Protein AF-0000000078039125 (afdb_homodimer)

Secondary structure (DSSP, 8-state):
-EE-GGGS----TT-EEEEE-HHHHT-SS-EEEEEE-TT-EEEEE--SSEEEEEEEES-EEEEETTS-EEEE-BT-EEEE-TT--EEEEESSSEEEEEEEE-/-EE-GGGS----TT-EEEEE-HHHHT-SS-EEEEEE-TT-EEEEE--SSEEEEEEEES-EEEEETTS-EEEE-BT-EEEE-TT--EEEEESSSEEEEEEEE-

Sequence (204 aa):
MKLQPLDLVNYHDYQISSRSLSKKLSINQALTLYAMDKGETISQESSPQTRLLQVLEGQLEISLADGVVQSLLPNELLSVPALQVHAIKAVEKTKFLQLELDMKLQPLDLVNYHDYQISSRSLSKKLSINQALTLYAMDKGETISQESSPQTRLLQVLEGQLEISLADGVVQSLLPNELLSVPA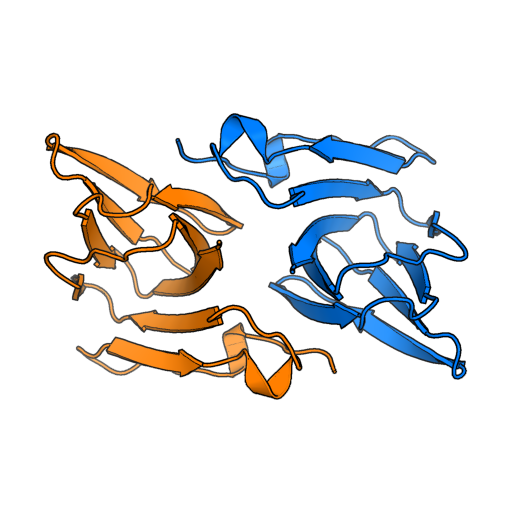LQVHAIKAVEKTKFLQLELD

pLDDT: mean 96.4, std 3.88, range [79.44, 98.88]

Radius of gyration: 16.66 Å; Cα contacts (8 Å, |Δi|>4): 597; chains: 2; bounding box: 34×46×39 Å

Organism: NCBI:txid764290

Solvent-accessible surface area (backbone atoms only — not comparable to full-atom values): 10306 Å² total; per-residue (Å²): 88,74,44,56,59,80,78,70,56,60,79,42,89,88,31,76,39,73,42,77,45,20,75,72,39,71,48,79,46,55,32,35,40,37,17,27,17,55,68,42,68,50,75,78,40,64,36,91,37,28,34,40,36,33,28,70,37,51,28,36,35,38,36,37,77,88,68,52,71,43,77,39,41,56,62,19,38,36,39,43,58,50,61,47,46,29,29,41,32,19,78,28,55,23,33,33,39,42,34,48,40,122,90,74,43,56,58,80,76,69,55,59,77,42,89,86,32,75,39,74,42,77,44,21,74,74,41,73,48,80,46,56,31,34,41,36,18,28,17,53,68,41,68,49,75,76,40,63,38,90,37,28,34,41,36,33,28,70,38,49,29,38,36,38,35,37,78,90,68,52,71,42,79,39,41,56,60,19,36,35,39,44,59,50,61,48,45,28,29,43,33,17,76,28,54,21,33,32,40,41,34,45,39,120

InterPro domains:
  IPR011051 RmlC-like cupin domain superfamily [SSF51182] (8-99)
  IPR014710 RmlC-like jelly roll fold [G3DSA:2.60.120.10] (1-100)

Nearest PDB structures (foldseek):
  2f4p-assembly2_C  TM=8.859E-01  e=1.080E-05  Thermotoga maritima MSB8
  2b8m-assembly1_A-2  TM=9.276E-01  e=3.939E-05  Methanocaldococcus jannaschii
  4b29-assembly1_A  TM=8.589E-01  e=3.175E-05  Roseovarius nubinhibens ISM
  2i45-assembly3_E  TM=7.955E-01  e=1.414E-05  Neisseria meningitidis
  5cu1-assembly1_A  TM=7.582E-01  e=1.414E-05  Ruegeria pomeroyi DSS-3

Foldseek 3Di:
DDDDLVPVDDDDPQDKDKDWCCVVVVHDWTKMKIWYAAFDKDAWDAAQFKKKKAWQAAKKWKAWPVGDIDIHHHGDIDIDHHGTTMMMHGNHGTMMMIIGDD/DDDDLVPVDDDDPQDKDKDWCCVVVVHDWTKMKIWGAAFDKDAWDAAQFKKKKAWQAAKKWKAWPVGDIDIHHHGDIDIDHHGTTMMMHGNHGTMMMIIGDD

Structure (mmCIF, N/CA/C/O backbone):
data_AF-0000000078039125-model_v1
#
loop_
_entity.id
_entity.type
_entity.pdbx_description
1 polymer 'Acetate kinase'
#
loop_
_atom_site.group_PDB
_atom_site.id
_atom_site.type_symbol
_atom_site.label_atom_id
_atom_site.label_alt_id
_atom_site.label_comp_id
_atom_site.label_asym_id
_atom_site.label_entity_id
_atom_site.label_seq_id
_atom_site.pdbx_PDB_ins_code
_atom_site.Cartn_x
_atom_site.Cartn_y
_atom_site.Cartn_z
_atom_site.occupancy
_atom_site.B_iso_or_equiv
_atom_site.auth_seq_id
_atom_site.auth_comp_id
_atom_site.auth_asym_id
_atom_site.auth_atom_id
_atom_site.pdbx_PDB_model_num
ATOM 1 N N . MET A 1 1 ? -12.812 -8.32 2.277 1 79.44 1 MET A N 1
ATOM 2 C CA . MET A 1 1 ? -13.5 -7.305 1.482 1 79.44 1 MET A CA 1
ATOM 3 C C . MET A 1 1 ? -12.492 -6.434 0.736 1 79.44 1 MET A C 1
ATOM 5 O O . MET A 1 1 ? -11.391 -6.191 1.228 1 79.44 1 MET A O 1
ATOM 9 N N . LYS A 1 2 ? -12.742 -6.039 -0.474 1 92.25 2 LYS A N 1
ATOM 10 C CA . LYS A 1 2 ? -11.898 -5.223 -1.342 1 92.25 2 LYS A CA 1
ATOM 11 C C . LYS A 1 2 ? -12.273 -3.748 -1.241 1 92.25 2 LYS A C 1
ATOM 13 O O . LYS A 1 2 ? -13.445 -3.408 -1.089 1 92.25 2 LYS A O 1
ATOM 18 N N . LEU A 1 3 ? -11.312 -2.883 -1.286 1 96.56 3 LEU A N 1
ATOM 19 C CA . LEU A 1 3 ? -11.547 -1.444 -1.214 1 96.56 3 LEU A CA 1
ATOM 20 C C . LEU A 1 3 ? -10.875 -0.724 -2.375 1 96.56 3 LEU A C 1
ATOM 22 O O . LEU A 1 3 ? -9.773 -1.106 -2.795 1 96.56 3 LEU A O 1
ATOM 26 N N . GLN A 1 4 ? -11.516 0.304 -2.908 1 97.12 4 GLN A N 1
ATOM 27 C CA . GLN A 1 4 ? -10.883 1.28 -3.791 1 97.12 4 GLN A CA 1
ATOM 28 C C . GLN A 1 4 ? -10.617 2.594 -3.061 1 97.12 4 GLN A C 1
ATOM 30 O O . GLN A 1 4 ? -11.461 3.496 -3.074 1 97.12 4 GLN A O 1
ATOM 35 N N . PRO A 1 5 ? -9.406 2.736 -2.557 1 97.69 5 PRO A N 1
ATOM 36 C CA . PRO A 1 5 ? -9.133 3.852 -1.647 1 97.69 5 PRO A CA 1
ATOM 37 C C . PRO A 1 5 ? -9.375 5.215 -2.295 1 97.69 5 PRO A C 1
ATOM 39 O O . PRO A 1 5 ? -9.828 6.148 -1.625 1 97.69 5 PRO A O 1
ATOM 42 N N . LEU A 1 6 ? -9.141 5.359 -3.545 1 96.94 6 LEU A N 1
ATOM 43 C CA . LEU A 1 6 ? -9.242 6.656 -4.207 1 96.94 6 LEU A CA 1
ATOM 44 C C . LEU A 1 6 ? -10.664 7.191 -4.137 1 96.94 6 LEU A C 1
ATOM 46 O O . LEU A 1 6 ? -10.883 8.406 -4.172 1 96.94 6 LEU A O 1
ATOM 50 N N . ASP A 1 7 ? -11.609 6.293 -3.928 1 97 7 ASP A N 1
ATOM 51 C CA . ASP A 1 7 ? -13.016 6.68 -3.928 1 97 7 ASP A CA 1
ATOM 52 C C . ASP A 1 7 ? -13.516 6.918 -2.508 1 97 7 ASP A C 1
ATOM 54 O O . ASP A 1 7 ? -14.664 7.328 -2.311 1 97 7 ASP A O 1
ATOM 58 N N . LEU A 1 8 ? -12.656 6.676 -1.541 1 97.75 8 LEU A N 1
ATOM 59 C CA . LEU A 1 8 ? -13.141 6.602 -0.167 1 97.75 8 LEU A CA 1
ATOM 60 C C . LEU A 1 8 ? -12.891 7.91 0.572 1 97.75 8 LEU A C 1
ATOM 62 O O . LEU A 1 8 ? -13.289 8.062 1.729 1 97.75 8 LEU A O 1
ATOM 66 N N . VAL A 1 9 ? -12.211 8.859 -0.029 1 97.62 9 VAL A N 1
ATOM 67 C CA . VAL A 1 9 ? -11.953 10.18 0.545 1 97.62 9 VAL A CA 1
ATOM 68 C C . VAL A 1 9 ? -12.031 11.242 -0.548 1 97.62 9 VAL A C 1
ATOM 70 O O . VAL A 1 9 ? -11.688 10.984 -1.702 1 97.62 9 VAL A O 1
ATOM 73 N N . ASN A 1 10 ? -12.477 12.367 -0.196 1 97.81 10 ASN A N 1
ATOM 74 C CA . ASN A 1 10 ? -12.586 13.461 -1.157 1 97.81 10 ASN A CA 1
ATOM 75 C C . ASN A 1 10 ? -11.672 14.625 -0.788 1 97.81 10 ASN A C 1
ATOM 77 O O . ASN A 1 10 ? -11.383 14.844 0.391 1 97.81 10 ASN A O 1
ATOM 81 N N . TYR A 1 11 ? -11.258 15.25 -1.859 1 98.31 11 TYR A N 1
ATOM 82 C CA . TYR A 1 11 ? -10.531 16.5 -1.642 1 98.31 11 TYR A CA 1
ATOM 83 C C . TYR A 1 11 ? -11.469 17.594 -1.157 1 98.31 11 TYR A C 1
ATOM 85 O O . TYR A 1 11 ? -12.625 17.656 -1.572 1 98.31 11 TYR A O 1
ATOM 93 N N . HIS A 1 12 ? -10.969 18.422 -0.232 1 98.31 12 HIS A N 1
ATOM 94 C CA . HIS A 1 12 ? -11.625 19.672 0.171 1 98.31 12 HIS A CA 1
ATOM 95 C C . HIS A 1 12 ? -10.648 20.844 0.149 1 98.31 12 HIS A C 1
ATOM 97 O O . HIS A 1 12 ? -9.477 20.688 0.5 1 98.31 12 HIS A O 1
ATOM 103 N N . ASP A 1 13 ? -11.141 21.938 -0.292 1 98.06 13 ASP A N 1
ATOM 104 C CA . ASP A 1 13 ? -10.273 23.109 -0.4 1 98.06 13 ASP A CA 1
ATOM 105 C C . ASP A 1 13 ? -9.656 23.469 0.95 1 98.06 13 ASP A C 1
ATOM 107 O O . ASP A 1 13 ? -10.359 23.578 1.952 1 98.06 13 ASP A O 1
ATOM 111 N N . TYR A 1 14 ? -8.375 23.5 0.935 1 98.31 14 TYR A N 1
ATOM 112 C CA . TYR A 1 14 ? -7.582 23.969 2.068 1 98.31 14 TYR A CA 1
ATOM 113 C C . TYR A 1 14 ? -7.75 23.031 3.264 1 98.31 14 TYR A C 1
ATOM 115 O O . TYR A 1 14 ? -7.707 23.469 4.4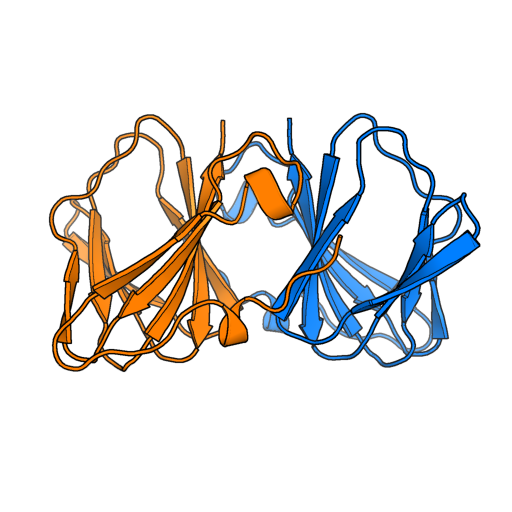14 1 98.31 14 TYR A O 1
ATOM 123 N N . GLN A 1 15 ? -7.965 21.797 2.998 1 98.31 15 GLN A N 1
ATOM 124 C CA . GLN A 1 15 ? -8.227 20.875 4.102 1 98.31 15 GLN A CA 1
ATOM 125 C C . GLN A 1 15 ? -7.488 19.562 3.902 1 98.31 15 GLN A C 1
ATOM 127 O O . GLN A 1 15 ? -6.977 19.281 2.814 1 98.31 15 GLN A O 1
ATOM 132 N N . ILE A 1 16 ? -7.293 18.953 5.02 1 98.5 16 ILE A N 1
ATOM 133 C CA . ILE A 1 16 ? -6.859 17.547 5.039 1 98.5 16 ILE A CA 1
ATOM 134 C C . ILE A 1 16 ? -8.016 16.656 5.465 1 98.5 16 ILE A C 1
ATOM 136 O O . ILE A 1 16 ? -8.688 16.922 6.465 1 98.5 16 ILE A O 1
ATOM 140 N N . SER A 1 17 ? -8.359 15.688 4.66 1 98.62 17 SER A N 1
ATOM 141 C CA . SER A 1 17 ? -9.328 14.656 5.023 1 98.62 17 SER A CA 1
ATOM 142 C C . SER A 1 17 ? -8.656 13.305 5.23 1 98.62 17 SER A C 1
ATOM 144 O O . SER A 1 17 ? -7.598 13.039 4.656 1 98.62 17 SER A O 1
ATOM 146 N N . SER A 1 18 ? -9.234 12.484 6.07 1 98.38 18 SER A N 1
ATOM 147 C CA . SER A 1 18 ? -8.656 11.164 6.312 1 98.38 18 SER A CA 1
ATOM 148 C C . SER A 1 18 ? -9.75 10.133 6.598 1 98.38 18 SER A C 1
ATOM 150 O O . SER A 1 18 ? -10.891 10.492 6.898 1 98.38 18 SER A O 1
ATOM 152 N N . ARG A 1 19 ? -9.328 8.891 6.41 1 98.5 19 ARG A N 1
ATOM 153 C CA . ARG A 1 19 ? -10.211 7.762 6.676 1 98.5 19 ARG A CA 1
ATOM 154 C C . ARG A 1 19 ? -9.414 6.523 7.062 1 98.5 19 ARG A C 1
ATOM 156 O O . ARG A 1 19 ? -8.477 6.137 6.363 1 98.5 19 ARG A O 1
ATOM 163 N N . SER A 1 20 ? -9.797 5.949 8.211 1 98.56 20 SER A N 1
ATOM 164 C CA . SER A 1 20 ? -9.203 4.668 8.578 1 98.56 20 SER A CA 1
ATOM 165 C C . SER A 1 20 ? -9.773 3.529 7.738 1 98.56 20 SER A C 1
ATOM 167 O O . SER A 1 20 ? -10.977 3.475 7.496 1 98.56 20 SER A O 1
ATOM 169 N N . LEU A 1 21 ? -8.914 2.629 7.324 1 98.44 21 LEU A N 1
ATOM 170 C CA . LEU A 1 21 ? -9.352 1.525 6.477 1 98.44 21 LEU A CA 1
ATOM 171 C C . LEU A 1 21 ? -9.219 0.194 7.207 1 98.44 21 LEU A C 1
ATOM 173 O O . LEU A 1 21 ? -9.609 -0.85 6.68 1 98.44 21 LEU A O 1
ATOM 177 N N . SER A 1 22 ? -8.703 0.177 8.461 1 98.12 22 SER A N 1
ATOM 178 C CA . SER A 1 22 ? -8.32 -1.037 9.18 1 98.12 22 SER A CA 1
ATOM 179 C C . SER A 1 22 ? -9.523 -1.937 9.422 1 98.12 22 SER A C 1
ATOM 181 O O . SER A 1 22 ? -9.484 -3.131 9.117 1 98.12 22 SER A O 1
ATOM 183 N N . LYS A 1 23 ? -10.602 -1.39 9.906 1 97.44 23 LYS A N 1
ATOM 184 C CA . LYS A 1 23 ? -11.789 -2.18 10.219 1 97.44 23 LYS A CA 1
ATOM 185 C C . LYS A 1 23 ? -12.414 -2.764 8.961 1 97.44 23 LYS A C 1
ATOM 187 O O . LYS A 1 23 ? -12.812 -3.932 8.938 1 97.44 23 LYS A O 1
ATOM 192 N N . LYS A 1 24 ? -12.477 -1.938 7.906 1 96.62 24 LYS A N 1
ATOM 193 C CA . LYS A 1 24 ? -13.086 -2.379 6.656 1 96.62 24 LYS A CA 1
ATOM 194 C C . LYS A 1 24 ? -12.312 -3.537 6.039 1 96.62 24 LYS A C 1
ATOM 196 O O . LYS A 1 24 ? -12.891 -4.402 5.387 1 96.62 24 LYS A O 1
ATOM 201 N N . LEU A 1 25 ? -11.008 -3.553 6.305 1 97.19 25 LEU A N 1
ATOM 202 C CA . LEU A 1 25 ? -10.148 -4.586 5.734 1 97.19 25 LEU A CA 1
ATOM 203 C C . LEU A 1 25 ? -9.914 -5.711 6.734 1 97.19 25 LEU A C 1
ATOM 205 O O . LEU A 1 25 ? -9.219 -6.68 6.434 1 97.19 25 LEU A O 1
ATOM 209 N N . SER A 1 26 ? -10.477 -5.574 7.945 1 96.25 26 SER A N 1
ATOM 210 C CA . SER A 1 26 ? -10.336 -6.562 9.008 1 96.25 26 SER A CA 1
ATOM 211 C C . SER A 1 26 ? -8.867 -6.844 9.305 1 96.25 26 SER A C 1
ATOM 213 O O . SER A 1 26 ? -8.453 -8 9.383 1 96.25 26 SER A O 1
ATOM 215 N N . ILE A 1 27 ? -8.078 -5.715 9.359 1 96.5 27 ILE A N 1
ATOM 216 C CA . ILE A 1 27 ? -6.676 -5.867 9.742 1 96.5 27 ILE A CA 1
ATOM 217 C C . ILE A 1 27 ? -6.426 -5.164 11.078 1 96.5 27 ILE A C 1
ATOM 219 O O . ILE A 1 27 ? -7.195 -4.285 11.477 1 96.5 27 ILE A O 1
ATOM 223 N N . ASN A 1 28 ? -5.328 -5.539 11.75 1 95.75 28 ASN A N 1
ATOM 224 C CA . ASN A 1 28 ? -5.047 -5.004 13.078 1 95.75 28 ASN A CA 1
ATOM 225 C C . ASN A 1 28 ? -4.156 -3.77 13.008 1 95.75 28 ASN A C 1
ATOM 227 O O . ASN A 1 28 ? -4.105 -2.98 13.961 1 95.75 28 ASN A O 1
ATOM 231 N N . GLN A 1 29 ? -3.387 -3.652 11.93 1 97.06 29 GLN A N 1
ATOM 232 C CA . GLN A 1 29 ? -2.5 -2.506 11.758 1 97.06 29 GLN A CA 1
ATOM 233 C C . GLN A 1 29 ? -3.289 -1.245 11.422 1 97.06 29 GLN A C 1
ATOM 235 O O . GLN A 1 29 ? -4.309 -1.311 10.727 1 97.06 29 GLN A O 1
ATOM 240 N N . ALA A 1 30 ? -2.832 -0.163 11.961 1 97.62 30 ALA A N 1
ATOM 241 C CA . ALA A 1 30 ? -3.451 1.108 11.594 1 97.62 30 ALA A CA 1
ATOM 242 C C . ALA A 1 30 ? -3.135 1.476 10.148 1 97.62 30 ALA A C 1
ATOM 244 O O . ALA A 1 30 ? -1.971 1.669 9.789 1 97.62 30 ALA A O 1
ATOM 245 N N . LEU A 1 31 ? -4.109 1.477 9.289 1 98.31 31 LEU A N 1
ATOM 246 C CA . LEU A 1 31 ? -4.043 1.911 7.898 1 98.31 31 LEU A CA 1
ATOM 247 C C . LEU A 1 31 ? -4.965 3.1 7.652 1 98.31 31 LEU A C 1
ATOM 249 O O . LEU A 1 31 ? -6.188 2.98 7.781 1 98.31 31 LEU A O 1
ATOM 253 N N . THR A 1 32 ? -4.375 4.227 7.324 1 98.75 32 THR A N 1
ATOM 254 C CA . THR A 1 32 ? -5.141 5.453 7.129 1 98.75 32 THR A CA 1
ATOM 255 C C . THR A 1 32 ? -4.938 6 5.719 1 98.75 32 THR A C 1
ATOM 257 O O . THR A 1 32 ? -3.814 6.004 5.207 1 98.75 32 THR A O 1
ATOM 260 N N . LEU A 1 33 ? -6.039 6.355 5.086 1 98.81 33 LEU A N 1
ATOM 261 C CA . LEU A 1 33 ? -6.055 7.051 3.801 1 98.81 33 LEU A CA 1
ATOM 262 C C . LEU A 1 33 ? -6.219 8.555 3.998 1 98.81 33 LEU A C 1
ATOM 264 O O . LEU A 1 33 ? -7.078 8.992 4.766 1 98.81 33 LEU A O 1
ATOM 268 N N . TYR A 1 34 ? -5.383 9.344 3.359 1 98.81 34 TYR A N 1
ATOM 269 C CA . TYR A 1 34 ? -5.469 10.797 3.434 1 98.81 34 TYR A CA 1
ATOM 270 C C . TYR A 1 34 ? -5.766 11.398 2.062 1 98.81 34 TYR A C 1
ATOM 272 O O . TYR A 1 34 ? -5.316 10.875 1.04 1 98.81 34 TYR A O 1
ATOM 280 N N . ALA A 1 35 ? -6.531 12.469 2.018 1 98.88 35 ALA A N 1
ATOM 281 C CA . ALA A 1 35 ? -6.629 13.422 0.918 1 98.88 35 ALA A CA 1
ATOM 282 C C . ALA A 1 35 ? -6.242 14.828 1.375 1 98.88 35 ALA A C 1
ATOM 284 O O . ALA A 1 35 ? -6.883 15.398 2.262 1 98.88 35 ALA A O 1
ATOM 285 N N . MET A 1 36 ? -5.242 15.344 0.788 1 98.81 36 MET A N 1
ATOM 286 C CA . MET A 1 36 ? -4.742 16.656 1.167 1 98.81 36 MET A CA 1
ATOM 287 C C . MET A 1 36 ? -4.801 17.625 -0.012 1 98.81 36 MET A C 1
ATOM 289 O O . MET A 1 36 ? -4.34 17.297 -1.108 1 98.81 36 MET A O 1
ATOM 293 N N . ASP A 1 37 ? -5.336 18.766 0.195 1 98.88 37 ASP A N 1
ATOM 294 C CA . ASP A 1 37 ? -5.266 19.797 -0.832 1 98.88 37 ASP A CA 1
ATOM 295 C C . ASP A 1 37 ? -3.832 20.297 -1.011 1 98.88 37 ASP A C 1
ATOM 297 O O . ASP A 1 37 ? -2.994 20.125 -0.124 1 98.88 37 ASP A O 1
ATOM 301 N N . LYS A 1 38 ? -3.602 20.828 -2.221 1 98.69 38 LYS A N 1
ATOM 302 C CA . LYS A 1 38 ? -2.289 21.391 -2.514 1 98.69 38 LYS A CA 1
ATOM 303 C C . LYS A 1 38 ? -1.869 22.391 -1.44 1 98.69 38 LYS A C 1
ATOM 305 O O . LYS A 1 38 ? -2.645 23.281 -1.071 1 98.69 38 LYS A O 1
ATOM 310 N N . GLY A 1 39 ? -0.716 22.172 -0.957 1 98.38 39 GLY A N 1
ATOM 311 C CA . GLY A 1 39 ? -0.154 23.141 -0.022 1 98.38 39 GLY A CA 1
ATOM 312 C C . GLY A 1 39 ? -0.379 22.766 1.43 1 98.38 39 GLY A C 1
ATOM 313 O O . GLY A 1 39 ? 0.273 23.297 2.326 1 98.38 39 GLY A O 1
ATOM 314 N N . GLU A 1 40 ? -1.35 21.953 1.786 1 98.56 40 GLU A N 1
ATOM 315 C CA . GLU A 1 40 ? -1.587 21.516 3.158 1 98.56 40 GLU A CA 1
ATOM 316 C C . GLU A 1 40 ? -0.39 20.734 3.707 1 98.56 40 GLU A C 1
ATOM 318 O O . GLU A 1 40 ? 0.342 20.094 2.951 1 98.56 40 GLU A O 1
ATOM 323 N N . THR A 1 41 ? -0.218 20.859 5.023 1 97.75 41 THR A N 1
ATOM 324 C CA . THR A 1 41 ? 0.95 20.266 5.664 1 97.75 41 THR A CA 1
ATOM 325 C C . THR A 1 41 ? 0.561 19.578 6.969 1 97.75 41 THR A C 1
ATOM 327 O O . THR A 1 41 ? -0.361 20.016 7.656 1 97.75 41 THR A O 1
ATOM 330 N N . ILE A 1 42 ? 1.132 18.484 7.238 1 97.19 42 ILE A N 1
ATOM 331 C CA . ILE A 1 42 ? 1.152 17.859 8.555 1 97.19 42 ILE A CA 1
ATOM 332 C C . ILE A 1 42 ? 2.535 18.016 9.18 1 97.19 42 ILE A C 1
ATOM 334 O O . ILE A 1 42 ? 3.498 17.375 8.742 1 97.19 42 ILE A O 1
ATOM 338 N N . SER A 1 43 ? 2.598 18.75 10.242 1 92 43 SER A N 1
ATOM 339 C CA . SER A 1 43 ? 3.9 19.125 10.781 1 92 43 SER A CA 1
ATOM 340 C C . SER A 1 43 ? 4.266 18.266 11.992 1 92 43 SER A C 1
ATOM 342 O O . SER A 1 43 ? 3.391 17.875 12.758 1 92 43 SER A O 1
ATOM 344 N N . GLN A 1 44 ? 5.535 17.906 12.117 1 86.44 44 GLN A N 1
ATOM 345 C CA . GLN A 1 44 ? 6.168 17.297 13.281 1 86.44 44 GLN A CA 1
ATOM 346 C C . GLN A 1 44 ? 5.461 16 13.68 1 86.44 44 GLN A C 1
ATOM 348 O O . GLN A 1 44 ? 5.055 15.836 14.836 1 86.44 44 GLN A O 1
ATOM 353 N N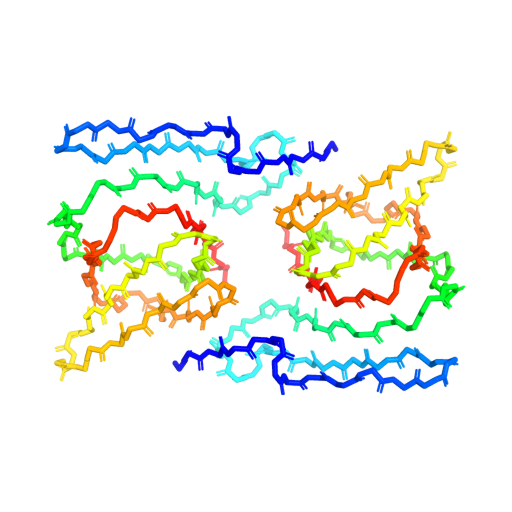 . GLU A 1 45 ? 5.359 15.047 12.805 1 90.19 45 GLU A N 1
ATOM 354 C CA . GLU A 1 45 ? 4.758 13.75 13.086 1 90.19 45 GLU A CA 1
ATOM 355 C C . GLU A 1 45 ? 5.805 12.758 13.578 1 90.19 45 GLU A C 1
ATOM 357 O O . GLU A 1 45 ? 6.965 12.805 13.164 1 90.19 45 GLU A O 1
ATOM 362 N N . SER A 1 46 ? 5.402 11.984 14.547 1 92.25 46 SER A N 1
ATOM 363 C CA . SER A 1 46 ? 6.168 10.812 14.961 1 92.25 46 SER A CA 1
ATOM 364 C C . SER A 1 46 ? 5.246 9.695 15.422 1 92.25 46 SER A C 1
ATOM 366 O O . SER A 1 46 ? 4.07 9.93 15.719 1 92.25 46 SER A O 1
ATOM 368 N N . SER A 1 47 ? 5.73 8.531 15.344 1 95.38 47 SER A N 1
ATOM 369 C CA . SER A 1 47 ? 4.977 7.348 15.766 1 95.38 47 SER A CA 1
ATOM 370 C C . SER A 1 47 ? 5.883 6.328 16.438 1 95.38 47 SER A C 1
ATOM 372 O O . SER A 1 47 ? 7.039 6.156 16.047 1 95.38 47 SER A O 1
ATOM 374 N N . PRO A 1 48 ? 5.355 5.734 17.578 1 96.38 48 PRO A N 1
ATOM 375 C CA . PRO A 1 48 ? 6.141 4.645 18.156 1 96.38 48 PRO A CA 1
ATOM 376 C C . PRO A 1 48 ? 6.352 3.484 17.203 1 96.38 48 PRO A C 1
ATOM 378 O O . PRO A 1 48 ? 7.191 2.613 17.453 1 96.38 48 PRO A O 1
ATOM 381 N N . GLN A 1 49 ? 5.629 3.396 16.109 1 96.81 49 GLN A N 1
ATOM 382 C CA . GLN A 1 49 ? 5.762 2.355 15.094 1 96.81 49 GLN A CA 1
ATOM 383 C C . GLN A 1 49 ? 6.41 2.902 13.828 1 96.81 49 GLN A C 1
ATOM 385 O O . GLN A 1 49 ? 6.391 4.109 13.586 1 96.81 49 GLN A O 1
ATOM 390 N N . THR A 1 50 ? 6.984 2.014 13.07 1 96.81 50 THR A N 1
ATOM 391 C CA . THR A 1 50 ? 7.414 2.361 11.727 1 96.81 50 THR A CA 1
ATOM 392 C C . THR A 1 50 ? 6.215 2.691 10.844 1 96.81 50 THR A C 1
ATOM 394 O O . THR A 1 50 ? 5.191 2.006 10.898 1 96.81 50 THR A O 1
ATOM 397 N N . ARG A 1 51 ? 6.355 3.752 10.109 1 97.38 51 ARG A N 1
ATOM 398 C CA . ARG A 1 51 ? 5.301 4.121 9.172 1 97.38 51 ARG A CA 1
ATOM 399 C C . ARG A 1 51 ? 5.711 3.809 7.738 1 97.38 51 ARG A C 1
ATOM 401 O O . ARG A 1 51 ? 6.855 4.051 7.348 1 97.38 51 ARG A O 1
ATOM 408 N N . LEU A 1 52 ? 4.852 3.199 7.02 1 98.25 52 LEU A N 1
ATOM 409 C CA . LEU A 1 52 ? 4.992 3.018 5.578 1 98.25 52 LEU A CA 1
ATOM 410 C C . LEU A 1 52 ? 4.027 3.922 4.82 1 98.25 52 LEU A C 1
ATOM 412 O O . LEU A 1 52 ? 2.812 3.846 5.016 1 98.25 52 LEU A O 1
ATOM 416 N N . LEU A 1 53 ? 4.574 4.812 4.016 1 98.5 53 LEU A N 1
ATOM 417 C CA . LEU A 1 53 ? 3.783 5.758 3.238 1 98.5 53 LEU A CA 1
ATOM 418 C C . LEU A 1 53 ? 3.771 5.371 1.763 1 98.5 53 LEU A C 1
ATOM 420 O O . LEU A 1 53 ? 4.797 4.961 1.216 1 98.5 53 LEU A O 1
ATOM 424 N N . GLN A 1 54 ? 2.611 5.492 1.138 1 98.81 54 GLN A N 1
ATOM 425 C CA . GLN A 1 54 ? 2.467 5.289 -0.3 1 98.81 54 GLN A CA 1
ATOM 426 C C . GLN A 1 54 ? 1.555 6.344 -0.917 1 98.81 54 GLN A C 1
ATOM 428 O O . GLN A 1 54 ? 0.387 6.461 -0.539 1 98.81 54 GLN A O 1
ATOM 433 N N . VAL A 1 55 ? 2.1 7.062 -1.889 1 98.81 55 VAL A N 1
ATOM 434 C CA . VAL A 1 55 ? 1.261 8.016 -2.609 1 98.81 55 VAL A CA 1
ATOM 435 C C . VAL A 1 55 ? 0.437 7.281 -3.666 1 98.81 55 VAL A C 1
ATOM 437 O O . VAL A 1 55 ? 0.964 6.445 -4.406 1 98.81 55 VAL A O 1
ATOM 440 N N . LEU A 1 56 ? -0.889 7.539 -3.697 1 98.44 56 LEU A N 1
ATOM 441 C CA . LEU A 1 56 ? -1.773 6.957 -4.703 1 98.44 56 LEU A CA 1
ATOM 442 C C . LEU A 1 56 ? -1.98 7.922 -5.867 1 98.44 56 LEU A C 1
ATOM 444 O O . LEU A 1 56 ? -2.066 7.5 -7.02 1 98.44 56 LEU A O 1
ATOM 448 N N . GLU A 1 57 ? -2.104 9.141 -5.531 1 97.88 57 GLU A N 1
ATOM 449 C CA . GLU A 1 57 ? -2.312 10.242 -6.473 1 97.88 57 GLU A CA 1
ATOM 450 C C . GLU A 1 57 ? -1.694 11.539 -5.953 1 97.88 57 GLU A C 1
ATOM 452 O O . GLU A 1 57 ? -1.751 11.82 -4.758 1 97.88 57 GLU A O 1
ATOM 457 N N . GLY A 1 58 ? -1.138 12.344 -6.949 1 98.44 58 GLY A N 1
ATOM 458 C CA . GLY A 1 58 ? -0.535 13.617 -6.566 1 98.44 58 GLY A CA 1
ATOM 459 C C . GLY A 1 58 ? 0.936 13.492 -6.215 1 98.44 58 GLY A C 1
ATOM 460 O O . GLY A 1 58 ? 1.674 12.742 -6.859 1 98.44 58 GLY A O 1
ATOM 461 N N . GLN A 1 59 ? 1.388 14.312 -5.348 1 98.69 59 GLN A N 1
ATOM 462 C CA . GLN A 1 59 ? 2.793 14.375 -4.961 1 98.69 59 GLN A CA 1
ATOM 463 C C . GLN A 1 59 ? 2.951 14.914 -3.541 1 98.69 59 GLN A C 1
ATOM 465 O O . GLN A 1 59 ? 2.379 15.945 -3.195 1 98.69 59 GLN A O 1
ATOM 470 N N . LEU A 1 60 ? 3.752 14.203 -2.744 1 98.5 60 LEU A N 1
ATOM 471 C CA . LEU A 1 60 ? 4.074 14.625 -1.387 1 98.5 60 LEU A CA 1
ATOM 472 C C . LEU A 1 60 ? 5.555 14.977 -1.266 1 98.5 60 LEU A C 1
ATOM 474 O O . LEU A 1 60 ? 6.387 14.438 -1.999 1 98.5 60 LEU A O 1
ATOM 478 N N . GLU A 1 61 ? 5.809 15.836 -0.402 1 98.12 61 GLU A N 1
ATOM 479 C CA . GLU A 1 61 ? 7.152 16.016 0.141 1 98.12 61 GLU A CA 1
ATOM 480 C C . GLU A 1 61 ? 7.215 15.586 1.605 1 98.12 61 GLU A C 1
ATOM 482 O O . GLU A 1 61 ? 6.41 16.031 2.422 1 98.12 61 GLU A O 1
ATOM 487 N N . ILE A 1 62 ? 8.188 14.727 1.913 1 97.56 62 ILE A N 1
ATOM 488 C CA . ILE A 1 62 ? 8.422 14.281 3.283 1 97.56 62 ILE A CA 1
ATOM 489 C C . ILE A 1 62 ? 9.742 14.852 3.793 1 97.56 62 ILE A C 1
ATOM 491 O O . ILE A 1 62 ? 10.805 14.57 3.23 1 97.56 62 ILE A O 1
ATOM 495 N N . SER A 1 63 ? 9.609 15.609 4.777 1 95.88 63 SER A N 1
ATOM 496 C CA . SER A 1 63 ? 10.797 16.172 5.406 1 95.88 63 SER A CA 1
ATOM 497 C C . SER A 1 63 ? 11.164 15.43 6.684 1 95.88 63 SER A C 1
ATOM 499 O O . SER A 1 63 ? 10.32 15.273 7.578 1 95.88 63 SER A O 1
ATOM 501 N N . LEU A 1 64 ? 12.398 14.992 6.699 1 90.38 64 LEU A N 1
ATOM 502 C CA . LEU A 1 64 ? 12.891 14.273 7.871 1 90.38 64 LEU A CA 1
ATOM 503 C C . LEU A 1 64 ? 13.711 15.188 8.773 1 90.38 64 LEU A C 1
ATOM 505 O O . LEU A 1 64 ? 14.141 16.266 8.344 1 90.38 64 LEU A O 1
ATOM 509 N N . ALA A 1 65 ? 13.883 14.836 10.039 1 82.56 65 ALA A N 1
ATOM 510 C CA . ALA A 1 65 ? 14.492 15.695 11.055 1 82.56 65 ALA A CA 1
ATOM 511 C C . ALA A 1 65 ? 15.953 15.984 10.719 1 82.56 65 ALA A C 1
ATOM 513 O O . ALA A 1 65 ? 16.516 16.984 11.18 1 82.56 65 ALA A O 1
ATOM 514 N N . ASP A 1 66 ? 16.562 15.125 9.969 1 82.56 66 ASP A N 1
ATOM 515 C CA . ASP A 1 66 ? 17.969 15.367 9.617 1 82.56 66 ASP A CA 1
ATOM 516 C C . ASP A 1 66 ? 18.078 16.391 8.492 1 82.56 66 ASP A C 1
ATOM 518 O O . ASP A 1 66 ? 19.172 16.688 8.023 1 82.56 66 ASP A O 1
ATOM 522 N N . GLY A 1 67 ? 16.953 16.891 8.07 1 84.31 67 GLY A N 1
ATOM 523 C CA . GLY A 1 67 ? 16.953 17.922 7.039 1 84.31 67 GLY A CA 1
ATOM 524 C C . GLY A 1 67 ? 16.75 17.359 5.645 1 84.31 67 GLY A C 1
ATOM 525 O O . GLY A 1 67 ? 16.656 18.109 4.676 1 84.31 67 GLY A O 1
ATOM 526 N N . VAL A 1 68 ? 16.734 16.078 5.539 1 90.12 68 VAL A N 1
ATOM 527 C CA . VAL A 1 68 ? 16.531 15.438 4.242 1 90.12 68 VAL A CA 1
ATOM 528 C C . VAL A 1 68 ? 15.07 15.555 3.824 1 90.12 68 VAL A C 1
ATOM 530 O O . VAL A 1 68 ? 14.164 15.312 4.633 1 90.12 68 VAL A O 1
ATOM 533 N N . VAL A 1 69 ? 14.836 16.016 2.572 1 94.38 69 VAL A N 1
ATOM 534 C CA . VAL A 1 69 ? 13.49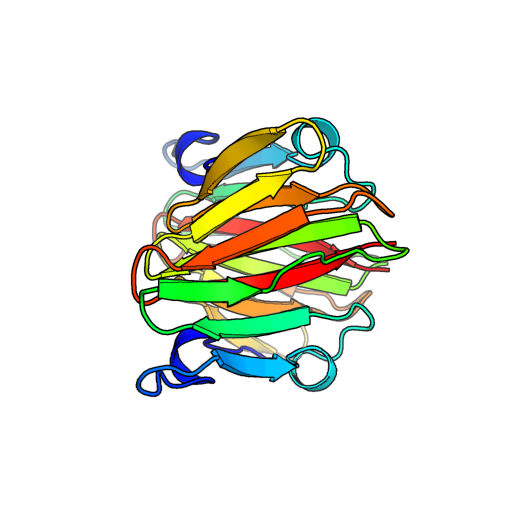2 16.109 2.027 1 94.38 69 VAL A CA 1
ATOM 535 C C . VAL A 1 69 ? 13.328 15.125 0.874 1 94.38 69 VAL A C 1
ATOM 537 O O . VAL A 1 69 ? 14.141 15.109 -0.058 1 94.38 69 VAL A O 1
ATOM 540 N N . GLN A 1 70 ? 12.367 14.336 0.958 1 95.44 70 GLN A N 1
ATOM 541 C CA . GLN A 1 70 ? 12.086 13.352 -0.085 1 95.44 70 GLN A CA 1
ATOM 542 C C . GLN A 1 70 ? 10.758 13.656 -0.78 1 95.44 70 GLN A C 1
ATOM 544 O O . GLN A 1 70 ? 9.75 13.93 -0.12 1 95.44 70 GLN A O 1
ATOM 549 N N . SER A 1 71 ? 10.812 13.711 -2.094 1 97.44 71 SER A N 1
ATOM 550 C CA . SER A 1 71 ? 9.586 13.797 -2.875 1 97.44 71 SER A CA 1
ATOM 551 C C . SER A 1 71 ? 9.008 12.414 -3.166 1 97.44 71 SER A C 1
ATOM 553 O O . SER A 1 71 ? 9.734 11.508 -3.576 1 97.44 71 SER A O 1
ATOM 555 N N . LEU A 1 72 ? 7.746 12.219 -2.947 1 98.06 72 LEU A N 1
ATOM 556 C CA . LEU A 1 72 ? 7.09 10.93 -3.164 1 98.06 72 LEU A CA 1
ATOM 557 C C . LEU A 1 72 ? 6.004 11.055 -4.23 1 98.06 72 LEU A C 1
ATOM 559 O O . LEU A 1 72 ? 5.07 11.844 -4.086 1 98.06 72 LEU A O 1
ATOM 563 N N . LEU A 1 73 ? 6.145 10.273 -5.297 1 98.06 73 LEU A N 1
ATOM 564 C CA . LEU A 1 73 ? 5.203 10.227 -6.41 1 98.06 73 LEU A CA 1
ATOM 565 C C . LEU A 1 73 ? 4.309 9 -6.32 1 98.06 73 LEU A C 1
ATOM 567 O O . LEU A 1 73 ? 4.492 8.156 -5.438 1 98.06 73 LEU A O 1
ATOM 571 N N . PRO A 1 74 ? 3.268 8.977 -7.203 1 98.06 74 PRO A N 1
ATOM 572 C CA . PRO A 1 74 ? 2.334 7.852 -7.121 1 98.06 74 PRO A CA 1
ATOM 573 C C . PRO A 1 74 ? 3.037 6.5 -7.172 1 98.06 74 PRO A C 1
ATOM 575 O O . PRO A 1 74 ? 3.943 6.297 -7.984 1 98.06 74 PRO A O 1
ATOM 578 N N . ASN A 1 75 ? 2.68 5.66 -6.254 1 97.94 75 ASN A N 1
ATOM 579 C CA . ASN A 1 75 ? 3.113 4.273 -6.113 1 97.94 75 ASN A CA 1
ATOM 580 C C . ASN A 1 75 ? 4.445 4.176 -5.371 1 97.94 75 ASN A C 1
ATOM 582 O O . ASN A 1 75 ? 4.848 3.088 -4.957 1 97.94 75 ASN A O 1
ATOM 586 N N . GLU A 1 76 ? 5.129 5.234 -5.27 1 98.38 76 GLU A N 1
ATOM 587 C CA . GLU A 1 76 ? 6.383 5.164 -4.527 1 98.38 76 GLU A CA 1
ATOM 588 C C . GLU A 1 76 ? 6.133 4.879 -3.047 1 98.38 76 GLU A C 1
ATOM 590 O O . GLU A 1 76 ? 5.109 5.289 -2.498 1 98.38 76 GLU A O 1
ATOM 595 N N . LEU A 1 77 ? 7.059 4.164 -2.41 1 98.62 77 LEU A N 1
ATOM 596 C CA . LEU A 1 77 ? 7.008 3.771 -1.007 1 98.62 77 LEU A CA 1
ATOM 597 C C . LEU A 1 77 ? 8.125 4.445 -0.213 1 98.62 77 LEU A C 1
ATOM 599 O O . LEU A 1 77 ? 9.25 4.57 -0.698 1 98.62 77 LEU A O 1
ATOM 603 N N . LEU A 1 78 ? 7.781 4.891 0.943 1 97.94 78 LEU A N 1
ATOM 604 C CA . LEU A 1 78 ? 8.75 5.441 1.887 1 97.94 78 LEU A CA 1
ATOM 605 C C . LEU A 1 78 ? 8.461 4.957 3.305 1 97.94 78 LEU A C 1
ATOM 607 O O . LEU A 1 78 ? 7.312 4.996 3.758 1 97.94 78 LEU A O 1
ATOM 611 N N . SER A 1 79 ? 9.477 4.426 3.963 1 97.19 79 SER A N 1
ATOM 612 C CA . SER A 1 79 ? 9.32 4.074 5.371 1 97.19 79 SER A CA 1
ATOM 613 C C . SER A 1 79 ? 9.969 5.117 6.277 1 97.19 79 SER A C 1
ATOM 615 O O . SER A 1 79 ? 11.031 5.652 5.957 1 97.19 79 SER A O 1
ATOM 617 N N . VAL A 1 80 ? 9.289 5.48 7.238 1 95.88 80 VAL A N 1
ATOM 618 C CA . VAL A 1 80 ? 9.797 6.352 8.289 1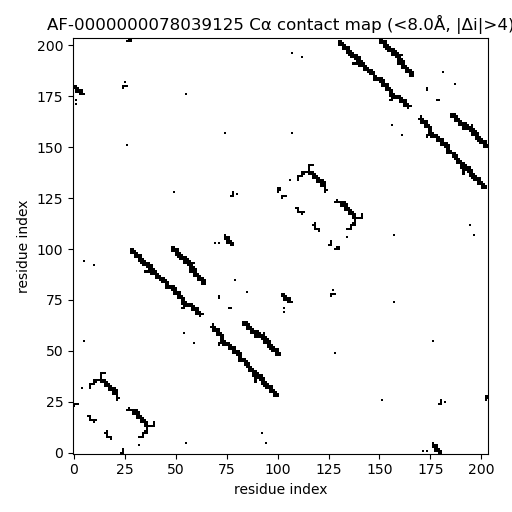 95.88 80 VAL A CA 1
ATOM 619 C C . VAL A 1 80 ? 9.977 5.551 9.578 1 95.88 80 VAL A C 1
ATOM 621 O O . VAL A 1 80 ? 9 5.066 10.156 1 95.88 80 VAL A O 1
ATOM 624 N N . PRO A 1 81 ? 11.258 5.375 10.039 1 95 81 PRO A N 1
ATOM 625 C CA . PRO A 1 81 ? 11.508 4.57 11.234 1 95 81 PRO A CA 1
ATOM 626 C C . PRO A 1 81 ? 10.742 5.074 12.461 1 95 81 PRO A C 1
ATOM 628 O O . PRO A 1 81 ? 10.453 6.27 12.562 1 95 81 PRO A O 1
ATOM 631 N N . ALA A 1 82 ? 10.438 4.105 13.367 1 95.81 82 ALA A N 1
ATOM 632 C CA . ALA A 1 82 ? 9.797 4.453 14.633 1 95.81 82 ALA A CA 1
ATOM 633 C C . ALA A 1 82 ? 10.516 5.609 15.312 1 95.81 82 ALA A C 1
ATOM 635 O O . ALA A 1 82 ? 11.742 5.668 15.328 1 95.81 82 ALA A O 1
ATOM 636 N N . LEU A 1 83 ? 9.672 6.57 15.812 1 94.44 83 LEU A N 1
ATOM 637 C CA . LEU A 1 83 ? 10.086 7.691 16.656 1 94.44 83 LEU A CA 1
ATOM 638 C C . LEU A 1 83 ? 10.789 8.758 15.828 1 94.44 83 LEU A C 1
ATOM 640 O O . LEU A 1 83 ? 11.109 9.836 16.344 1 94.44 83 LEU A O 1
ATOM 644 N N . GLN A 1 84 ? 11.078 8.469 14.57 1 93.88 84 GLN A N 1
ATOM 645 C CA . GLN A 1 84 ? 11.68 9.5 13.734 1 93.88 84 GLN A CA 1
ATOM 646 C C . GLN A 1 84 ? 10.664 10.594 13.391 1 93.88 84 GLN A C 1
ATOM 648 O O . GLN A 1 84 ? 9.641 10.312 12.758 1 93.88 84 GLN A O 1
ATOM 653 N N . VAL A 1 85 ? 11.094 11.797 13.766 1 94.31 85 VAL A N 1
ATOM 654 C CA . VAL A 1 85 ? 10.219 12.938 13.492 1 94.31 85 VAL A CA 1
ATOM 655 C C . VAL A 1 85 ? 10.25 13.266 12.008 1 94.31 85 VAL A C 1
ATOM 657 O O . VAL A 1 85 ? 11.312 13.258 11.383 1 94.31 85 VAL A O 1
ATOM 660 N N . HIS A 1 86 ? 9.055 13.562 11.422 1 95.94 86 HIS A N 1
ATOM 661 C CA . HIS A 1 86 ? 8.977 13.93 10.008 1 95.94 86 HIS A CA 1
ATOM 662 C C . HIS A 1 86 ? 7.797 14.859 9.75 1 95.94 86 HIS A C 1
ATOM 664 O O . HIS A 1 86 ? 6.914 15.008 10.594 1 95.94 86 HIS A O 1
ATOM 670 N N . ALA A 1 87 ? 7.844 15.562 8.656 1 96.88 87 ALA A N 1
ATOM 671 C CA . ALA A 1 87 ? 6.754 16.406 8.18 1 96.88 87 ALA A CA 1
ATOM 672 C C . ALA A 1 87 ? 6.309 15.984 6.781 1 96.88 87 ALA A C 1
ATOM 674 O O . ALA A 1 87 ? 7.113 15.484 5.988 1 96.88 87 ALA A O 1
ATOM 675 N N . ILE A 1 88 ? 5.004 16.188 6.496 1 98 88 ILE A N 1
ATOM 676 C CA . ILE A 1 88 ? 4.434 15.867 5.195 1 98 88 ILE A CA 1
ATOM 677 C C . ILE A 1 88 ? 3.807 17.109 4.582 1 98 88 ILE A C 1
ATOM 679 O O . ILE A 1 88 ? 3.037 17.812 5.238 1 98 88 ILE A O 1
ATOM 683 N N . LYS A 1 89 ? 4.117 17.359 3.342 1 98.31 89 LYS A N 1
ATOM 684 C CA . LYS A 1 89 ? 3.523 18.469 2.6 1 98.31 89 LYS A CA 1
ATOM 685 C C . LYS A 1 89 ? 2.977 18 1.255 1 98.31 89 LYS A C 1
ATOM 687 O O . LYS A 1 89 ? 3.668 17.328 0.501 1 98.31 89 LYS A O 1
ATOM 692 N N . ALA A 1 90 ? 1.715 18.422 0.999 1 98.75 90 ALA A N 1
ATOM 693 C CA . ALA A 1 90 ? 1.156 18.156 -0.324 1 98.75 90 ALA A CA 1
ATOM 694 C C . ALA A 1 90 ? 1.56 19.234 -1.32 1 98.75 90 ALA A C 1
ATOM 696 O O . ALA A 1 90 ? 1.005 20.328 -1.308 1 98.75 90 ALA A O 1
ATOM 697 N N . VAL A 1 91 ? 2.418 18.859 -2.182 1 98.25 91 VAL A N 1
ATOM 698 C CA . VAL A 1 91 ? 2.854 19.828 -3.176 1 98.25 91 VAL A CA 1
ATOM 699 C C . VAL A 1 91 ? 1.822 19.922 -4.297 1 98.25 91 VAL A C 1
ATOM 701 O O . VAL A 1 91 ? 1.765 20.922 -5.012 1 98.25 91 VAL A O 1
ATOM 704 N N . GLU A 1 92 ? 1.053 18.891 -4.488 1 98.56 92 GLU A N 1
ATOM 705 C CA . GLU A 1 92 ? -0.191 18.797 -5.25 1 98.56 92 GLU A CA 1
ATOM 706 C C . GLU A 1 92 ? -1.316 18.219 -4.395 1 98.56 92 GLU A C 1
ATOM 708 O O . GLU A 1 92 ? -1.071 17.703 -3.303 1 98.56 92 GLU A O 1
ATOM 713 N N . LYS A 1 93 ? -2.582 18.5 -4.934 1 98.56 93 LYS A N 1
ATOM 714 C CA . LYS A 1 93 ? -3.609 17.672 -4.305 1 98.56 93 LYS A CA 1
ATOM 715 C C . LYS A 1 93 ? -3.201 16.203 -4.293 1 98.56 93 LYS A C 1
ATOM 717 O O . LYS A 1 93 ? -2.898 15.633 -5.34 1 98.56 93 LYS A O 1
ATOM 722 N N . THR A 1 94 ? -3.166 15.602 -3.074 1 98.81 94 THR A N 1
ATOM 723 C CA . THR A 1 94 ? -2.545 14.289 -2.973 1 98.81 94 THR A CA 1
ATOM 724 C C . THR A 1 94 ? -3.41 13.344 -2.143 1 98.81 94 THR A C 1
ATOM 726 O O . THR A 1 94 ? -3.936 13.734 -1.097 1 98.81 94 THR A O 1
ATOM 729 N N . LYS A 1 95 ? -3.672 12.172 -2.607 1 98.81 95 LYS A N 1
ATOM 730 C CA . LYS A 1 95 ? -4.172 11.055 -1.813 1 98.81 95 LYS A CA 1
ATOM 731 C C . LYS A 1 95 ? -3.07 10.031 -1.541 1 98.81 95 LYS A C 1
ATOM 733 O O . LYS A 1 95 ? -2.324 9.664 -2.449 1 98.81 95 LYS A O 1
ATOM 738 N N . PHE A 1 96 ? -2.914 9.594 -0.223 1 98.81 96 PHE A N 1
ATOM 739 C CA . PHE A 1 96 ? -1.856 8.648 0.11 1 98.81 96 PHE A CA 1
ATOM 740 C C . PHE A 1 96 ? -2.273 7.754 1.272 1 98.81 96 PHE A C 1
ATOM 742 O O . PHE A 1 96 ? -3.211 8.078 2.006 1 98.81 96 PHE A O 1
ATOM 749 N N . LEU A 1 97 ? -1.635 6.617 1.34 1 98.88 97 LEU A N 1
ATOM 750 C CA . LEU A 1 97 ? -1.837 5.656 2.418 1 98.88 97 LEU A CA 1
ATOM 751 C C . LEU A 1 97 ? -0.719 5.75 3.449 1 98.88 97 LEU A C 1
ATOM 753 O O . LEU A 1 97 ? 0.45 5.914 3.092 1 98.88 97 LEU A O 1
ATOM 757 N N . GLN A 1 98 ? -1.071 5.695 4.664 1 98.56 98 GLN A N 1
ATOM 758 C CA . GLN A 1 98 ? -0.142 5.555 5.777 1 98.56 98 GLN A CA 1
ATOM 759 C C . GLN A 1 98 ? -0.425 4.285 6.578 1 98.56 98 GLN A C 1
ATOM 761 O O . GLN A 1 98 ? -1.527 4.109 7.098 1 98.56 98 GLN A O 1
ATOM 766 N N . LEU A 1 99 ? 0.496 3.41 6.613 1 98.62 99 LEU A N 1
ATOM 767 C CA . LEU A 1 99 ? 0.389 2.141 7.324 1 98.62 99 LEU A CA 1
ATOM 768 C C . LEU A 1 99 ? 1.376 2.082 8.484 1 98.62 99 LEU A C 1
ATOM 770 O O . LEU A 1 99 ? 2.566 2.352 8.312 1 98.62 99 LEU A O 1
ATOM 774 N N . GLU A 1 100 ? 0.874 1.766 9.703 1 97.69 100 GLU A N 1
ATOM 775 C CA . GLU A 1 100 ? 1.75 1.604 10.859 1 97.69 100 GLU A CA 1
ATOM 776 C C . GLU A 1 100 ? 2.156 0.146 11.047 1 97.69 100 GLU A C 1
ATOM 778 O O . GLU A 1 100 ? 1.301 -0.735 11.148 1 97.69 100 GLU A O 1
ATOM 783 N N . LEU A 1 101 ? 3.459 -0.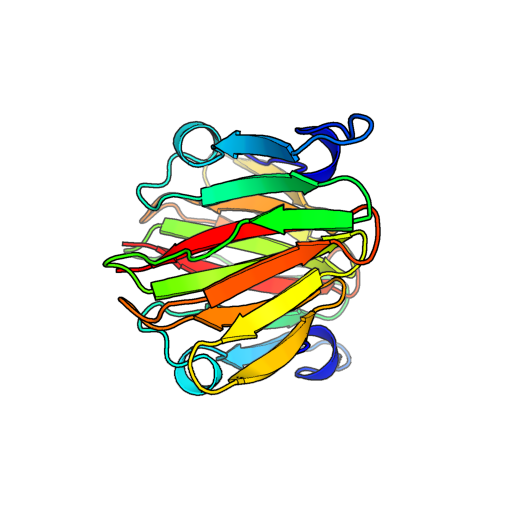039 11.102 1 96.25 101 LEU A N 1
ATOM 784 C CA . LEU A 1 101 ? 4 -1.394 11.141 1 96.25 101 LEU A CA 1
ATOM 785 C C . LEU A 1 101 ? 4.68 -1.67 12.477 1 96.25 101 LEU A C 1
ATOM 787 O O . LEU A 1 101 ? 5.207 -0.753 13.109 1 96.25 101 LEU A O 1
ATOM 791 N N . ASP A 1 102 ? 4.539 -2.904 13.094 1 82.12 102 ASP A N 1
ATOM 792 C CA . ASP A 1 102 ? 5.094 -3.305 14.383 1 82.12 102 ASP A CA 1
ATOM 793 C C . ASP A 1 102 ? 6.609 -3.465 14.305 1 82.12 102 ASP A C 1
ATOM 795 O O . ASP A 1 102 ? 7.152 -3.791 13.25 1 82.12 102 ASP A O 1
ATOM 799 N N . MET B 1 1 ? 14.516 5.32 3.248 1 79.62 1 MET B N 1
ATOM 800 C CA . MET B 1 1 ? 14.766 5.262 1.811 1 79.62 1 MET B CA 1
ATOM 801 C C . MET B 1 1 ? 13.461 5.082 1.038 1 79.62 1 MET B C 1
ATOM 803 O O . MET B 1 1 ? 12.531 4.434 1.522 1 79.62 1 MET B O 1
ATOM 807 N N . LYS B 1 2 ? 13.258 5.723 -0.075 1 92.25 2 LYS B N 1
ATOM 808 C CA . LYS B 1 2 ? 12.07 5.691 -0.925 1 92.25 2 LYS B CA 1
ATOM 809 C C . LYS B 1 2 ? 12.242 4.699 -2.072 1 92.25 2 LYS B C 1
ATOM 811 O O . LYS B 1 2 ? 13.352 4.539 -2.598 1 92.25 2 LYS B O 1
ATOM 816 N N . LEU B 1 3 ? 11.234 4.031 -2.438 1 96.56 3 LEU B N 1
ATOM 817 C CA . LEU B 1 3 ? 11.266 3.066 -3.531 1 96.56 3 LEU B CA 1
ATOM 818 C C . LEU B 1 3 ? 10.164 3.355 -4.547 1 96.56 3 LEU B C 1
ATOM 820 O O . LEU B 1 3 ? 9.062 3.754 -4.176 1 96.56 3 LEU B O 1
ATOM 824 N N . GLN B 1 4 ? 10.453 3.172 -5.828 1 97.12 4 GLN B N 1
ATOM 825 C CA . GLN B 1 4 ? 9.445 3.088 -6.879 1 97.12 4 GLN B CA 1
ATOM 826 C C . GLN B 1 4 ? 9.242 1.646 -7.336 1 97.12 4 GLN B C 1
ATOM 828 O O . GLN B 1 4 ? 9.898 1.185 -8.266 1 97.12 4 GLN B O 1
ATOM 833 N N . PRO B 1 5 ? 8.234 1.008 -6.766 1 97.69 5 PRO B N 1
ATOM 834 C CA . PRO B 1 5 ? 8.102 -0.437 -6.965 1 97.69 5 PRO B CA 1
ATOM 835 C C . PRO B 1 5 ? 7.938 -0.82 -8.43 1 97.69 5 PRO B C 1
ATOM 837 O O . PRO B 1 5 ? 8.43 -1.864 -8.859 1 97.69 5 PRO B O 1
ATOM 840 N N . LEU B 1 6 ? 7.312 -0.021 -9.211 1 97 6 LEU B N 1
ATOM 841 C CA . LEU B 1 6 ? 7.016 -0.371 -10.602 1 97 6 LEU B CA 1
ATOM 842 C C . LEU B 1 6 ? 8.297 -0.578 -11.391 1 97 6 LEU B C 1
ATOM 844 O O . LEU B 1 6 ? 8.305 -1.309 -12.391 1 97 6 LEU B O 1
ATOM 848 N N . ASP B 1 7 ? 9.383 -0.012 -10.891 1 97 7 ASP B N 1
ATOM 849 C CA . ASP B 1 7 ? 10.648 -0.068 -11.609 1 97 7 ASP B CA 1
ATOM 850 C C . ASP B 1 7 ? 11.531 -1.202 -11.094 1 97 7 ASP B C 1
ATOM 852 O O . ASP B 1 7 ? 12.609 -1.45 -11.625 1 97 7 ASP B O 1
ATOM 856 N N . LEU B 1 8 ? 11.055 -1.886 -10.078 1 97.75 8 LEU B N 1
ATOM 857 C CA . LEU B 1 8 ? 11.945 -2.781 -9.352 1 97.75 8 LEU B CA 1
ATOM 858 C C . LEU B 1 8 ? 11.75 -4.227 -9.797 1 97.75 8 LEU B C 1
ATOM 860 O O . LEU B 1 8 ? 12.453 -5.125 -9.336 1 97.75 8 LEU B O 1
ATOM 864 N N . VAL B 1 9 ? 10.789 -4.504 -10.648 1 97.62 9 VAL B N 1
ATOM 865 C CA . VAL B 1 9 ? 10.539 -5.832 -11.203 1 97.62 9 VAL B CA 1
ATOM 866 C C . VAL B 1 9 ? 10.117 -5.711 -12.664 1 97.62 9 VAL B C 1
ATOM 868 O O . VAL B 1 9 ? 9.461 -4.738 -13.055 1 97.62 9 VAL B O 1
ATOM 871 N N . ASN B 1 10 ? 10.492 -6.645 -13.414 1 97.75 10 ASN B N 1
ATOM 872 C CA . ASN B 1 10 ? 10.141 -6.637 -14.828 1 97.75 10 ASN B CA 1
ATOM 873 C C . ASN B 1 10 ? 9.227 -7.805 -15.188 1 97.75 10 ASN B C 1
ATOM 875 O O . ASN B 1 10 ? 9.297 -8.867 -14.562 1 97.75 10 ASN B O 1
ATOM 879 N N . TYR B 1 11 ? 8.422 -7.48 -16.172 1 98.31 11 TYR B N 1
ATOM 880 C CA . TYR B 1 11 ? 7.629 -8.562 -16.734 1 98.31 11 TYR B CA 1
ATOM 881 C C . TYR B 1 11 ? 8.5 -9.508 -17.547 1 98.31 11 TYR B C 1
ATOM 883 O O . TYR B 1 11 ? 9.453 -9.078 -18.203 1 98.31 11 TYR B O 1
ATOM 891 N N . HIS B 1 12 ? 8.195 -10.812 -17.469 1 98.31 12 HIS B N 1
ATOM 892 C CA . HIS B 1 12 ? 8.758 -11.836 -18.344 1 98.31 12 HIS B CA 1
ATOM 893 C C . HIS B 1 12 ? 7.66 -12.727 -18.922 1 98.31 12 HIS B C 1
ATOM 895 O O . HIS B 1 12 ? 6.688 -13.047 -18.234 1 98.31 12 HIS B O 1
ATOM 901 N N . ASP B 1 13 ? 7.832 -13.047 -20.156 1 98.06 13 ASP B N 1
ATOM 902 C CA . ASP B 1 13 ? 6.816 -13.859 -20.828 1 98.06 13 ASP B CA 1
ATOM 903 C C . ASP B 1 13 ? 6.594 -15.172 -20.078 1 98.06 13 ASP B C 1
ATOM 905 O O . ASP B 1 13 ? 7.547 -15.891 -19.781 1 98.06 13 ASP B O 1
ATOM 909 N N . TYR B 1 14 ? 5.375 -15.367 -19.734 1 98.31 14 TYR B N 1
ATOM 910 C CA . TYR B 1 14 ? 4.91 -16.625 -19.141 1 98.31 14 TYR B CA 1
ATOM 911 C C . TYR B 1 14 ? 5.566 -16.875 -17.797 1 98.31 14 TYR B C 1
ATOM 913 O O . TYR B 1 14 ? 5.82 -18.016 -17.422 1 98.31 14 TYR B O 1
ATOM 921 N N . GLN B 1 15 ? 5.867 -15.836 -17.094 1 98.31 15 GLN B N 1
ATOM 922 C CA . GLN B 1 15 ? 6.582 -16.016 -15.844 1 98.31 15 GLN B CA 1
ATOM 923 C C . GLN B 1 15 ? 6.012 -15.102 -14.758 1 98.31 15 GLN B C 1
ATOM 925 O O . GLN B 1 15 ? 5.238 -14.188 -15.047 1 98.31 15 GLN B O 1
ATOM 930 N N . ILE B 1 16 ? 6.258 -15.562 -13.586 1 98.5 16 ILE B N 1
ATOM 931 C CA . ILE B 1 16 ? 6.055 -14.727 -12.406 1 98.5 16 ILE B CA 1
ATOM 932 C C . ILE B 1 16 ? 7.406 -14.289 -11.844 1 98.5 16 ILE B C 1
ATOM 934 O O . ILE B 1 16 ? 8.297 -15.117 -11.648 1 98.5 16 ILE B O 1
ATOM 938 N N . SER B 1 17 ? 7.637 -13 -11.703 1 98.62 17 SER B N 1
ATOM 939 C CA . SER B 1 17 ? 8.812 -12.461 -11.023 1 98.62 17 SER B CA 1
ATOM 940 C C . SER B 1 17 ? 8.43 -11.82 -9.695 1 98.62 17 SER B C 1
ATOM 942 O O . SER B 1 17 ? 7.297 -11.375 -9.508 1 98.62 17 SER B O 1
ATOM 944 N N . SER B 1 18 ? 9.352 -11.828 -8.766 1 98.38 18 SER B N 1
ATOM 945 C CA . SER B 1 18 ? 9.078 -11.219 -7.469 1 98.38 18 SER B CA 1
ATOM 946 C C . SER B 1 18 ? 10.336 -10.602 -6.875 1 98.38 18 SER B C 1
ATOM 948 O O . SER B 1 18 ? 11.445 -10.898 -7.309 1 98.38 18 SER B O 1
ATOM 950 N N . ARG B 1 19 ? 10.062 -9.695 -5.941 1 98.5 19 ARG B N 1
ATOM 951 C CA . ARG B 1 19 ? 11.141 -9.023 -5.223 1 98.5 19 ARG B CA 1
ATOM 952 C C . ARG B 1 19 ? 10.688 -8.609 -3.826 1 98.5 19 ARG B C 1
ATOM 954 O O . ARG B 1 19 ? 9.648 -7.961 -3.672 1 98.5 19 ARG B O 1
ATOM 961 N N . SER B 1 20 ? 11.484 -9.016 -2.836 1 98.56 20 SER B N 1
ATOM 962 C CA . SER B 1 20 ? 11.219 -8.539 -1.483 1 98.56 20 SER B CA 1
ATOM 963 C C . SER B 1 20 ? 11.656 -7.086 -1.318 1 98.56 20 SER B C 1
ATOM 965 O O . SER B 1 20 ? 12.719 -6.691 -1.804 1 98.56 20 SER B O 1
ATOM 967 N N . LEU B 1 21 ? 10.859 -6.312 -0.634 1 98.44 21 LEU B N 1
ATOM 968 C CA . LEU B 1 21 ? 11.156 -4.895 -0.46 1 98.44 21 LEU B CA 1
ATOM 969 C C . LEU B 1 21 ? 11.453 -4.578 1.003 1 98.44 21 LEU B C 1
ATOM 971 O O . LEU B 1 21 ? 11.805 -3.447 1.338 1 98.44 21 LEU B O 1
ATOM 975 N N . SER B 1 22 ? 11.352 -5.562 1.929 1 98.12 22 SER B N 1
ATOM 976 C CA . SER B 1 22 ? 11.383 -5.348 3.371 1 98.12 22 SER B CA 1
ATOM 977 C C . SER B 1 22 ? 12.719 -4.762 3.811 1 98.12 22 SER B C 1
ATOM 979 O O . SER B 1 22 ? 12.766 -3.756 4.523 1 98.12 22 SER B O 1
ATOM 981 N N . LYS B 1 23 ? 13.805 -5.332 3.354 1 97.44 23 LYS B N 1
ATOM 982 C CA . LYS B 1 23 ? 15.133 -4.879 3.764 1 97.44 23 LYS B CA 1
ATOM 983 C C . LYS B 1 23 ? 15.414 -3.473 3.248 1 97.44 23 LYS B C 1
ATOM 985 O O . LYS B 1 23 ? 15.953 -2.635 3.975 1 97.44 23 LYS B O 1
ATOM 990 N N . LYS B 1 24 ? 15.031 -3.225 2.004 1 96.62 24 LYS B N 1
ATOM 991 C CA . LYS B 1 24 ? 15.289 -1.924 1.393 1 96.62 24 LYS B CA 1
ATOM 992 C C . LYS B 1 24 ? 14.539 -0.815 2.119 1 96.62 24 LYS B C 1
ATOM 994 O O . LYS B 1 24 ? 15 0.323 2.184 1 96.62 24 LYS B O 1
ATOM 999 N N . LEU B 1 25 ? 13.398 -1.19 2.686 1 97.19 25 LEU B N 1
ATOM 1000 C CA . LEU B 1 25 ? 12.562 -0.212 3.373 1 97.19 25 LEU B CA 1
ATOM 1001 C C . LEU B 1 25 ? 12.812 -0.243 4.875 1 97.19 25 LEU B C 1
ATOM 1003 O O . LEU B 1 25 ? 12.203 0.521 5.629 1 97.19 25 LEU B O 1
ATOM 1007 N N . SER B 1 26 ? 13.711 -1.152 5.312 1 96.25 26 SER B N 1
ATOM 1008 C CA . SER B 1 26 ? 14.047 -1.311 6.727 1 96.25 26 SER B CA 1
ATOM 1009 C C . SER B 1 26 ? 12.797 -1.555 7.566 1 96.25 26 SER B C 1
ATOM 1011 O O . SER B 1 26 ? 12.609 -0.911 8.602 1 96.25 26 SER B O 1
ATOM 1013 N N . ILE B 1 27 ? 11.898 -2.449 7.008 1 96.5 27 ILE B N 1
ATOM 1014 C CA . ILE B 1 27 ? 10.727 -2.832 7.785 1 96.5 27 ILE B CA 1
ATOM 1015 C C . ILE B 1 27 ? 10.797 -4.316 8.133 1 96.5 27 ILE B C 1
ATOM 1017 O O . ILE B 1 27 ? 11.523 -5.078 7.488 1 96.5 27 ILE B O 1
ATOM 1021 N N . ASN B 1 28 ? 10.031 -4.723 9.156 1 95.81 28 ASN B N 1
ATOM 1022 C CA . ASN B 1 28 ? 10.102 -6.098 9.641 1 95.81 28 ASN B CA 1
ATOM 1023 C C . ASN B 1 28 ? 9.062 -6.984 8.961 1 95.81 28 ASN B C 1
ATOM 1025 O O . ASN B 1 28 ? 9.188 -8.211 8.969 1 95.81 28 ASN B O 1
ATOM 1029 N N . GLN B 1 29 ? 7.98 -6.379 8.461 1 97.12 29 GLN B N 1
ATOM 1030 C CA . GLN B 1 29 ? 6.93 -7.133 7.789 1 97.12 29 GLN B CA 1
ATOM 1031 C C . GLN B 1 29 ? 7.387 -7.602 6.41 1 97.12 29 GLN B C 1
ATOM 1033 O O . GLN B 1 29 ? 8.141 -6.906 5.73 1 97.12 29 GLN B O 1
ATOM 1038 N N . ALA B 1 30 ? 6.969 -8.781 6.086 1 97.69 30 ALA B N 1
ATOM 1039 C CA . ALA B 1 30 ? 7.254 -9.258 4.734 1 97.69 30 ALA B CA 1
ATOM 1040 C C . ALA B 1 30 ? 6.461 -8.477 3.697 1 97.69 30 ALA B C 1
ATOM 1042 O O . ALA B 1 30 ? 5.227 -8.5 3.701 1 97.69 30 ALA B O 1
ATOM 1043 N N . LEU B 1 31 ? 7.105 -7.707 2.883 1 98.31 31 LEU B N 1
ATOM 1044 C CA . LEU B 1 31 ? 6.551 -6.969 1.752 1 98.31 31 LEU B CA 1
ATOM 1045 C C . LEU B 1 31 ? 7.172 -7.438 0.44 1 98.31 31 LEU B C 1
ATOM 1047 O O . LEU B 1 31 ? 8.375 -7.281 0.229 1 98.31 31 LEU B O 1
ATOM 1051 N N . THR B 1 32 ? 6.359 -8.008 -0.413 1 98.75 32 THR B N 1
ATOM 1052 C CA . THR B 1 32 ? 6.84 -8.555 -1.674 1 98.75 32 THR B CA 1
ATOM 1053 C C . THR B 1 32 ? 6.133 -7.906 -2.857 1 98.75 32 THR B C 1
ATOM 1055 O O . THR B 1 32 ? 4.922 -7.688 -2.82 1 98.75 32 THR B O 1
ATOM 1058 N N . LEU B 1 33 ? 6.922 -7.52 -3.838 1 98.81 33 LEU B N 1
ATOM 1059 C CA . LEU B 1 33 ? 6.438 -7.023 -5.121 1 98.81 33 LEU B CA 1
ATOM 1060 C C . LEU B 1 33 ? 6.441 -8.133 -6.168 1 98.81 33 LEU B C 1
ATOM 1062 O O . LEU B 1 33 ? 7.426 -8.859 -6.305 1 98.81 33 LEU B O 1
ATOM 1066 N N . TYR B 1 34 ? 5.34 -8.289 -6.875 1 98.81 34 TYR B N 1
ATOM 1067 C CA . TYR B 1 34 ? 5.238 -9.281 -7.934 1 98.81 34 TYR B CA 1
ATOM 1068 C C . TYR B 1 34 ? 5.008 -8.625 -9.289 1 98.81 34 TYR B C 1
ATOM 1070 O O . TYR B 1 34 ? 4.355 -7.582 -9.367 1 98.81 34 TYR B O 1
ATOM 1078 N N . ALA B 1 35 ? 5.555 -9.195 -10.352 1 98.88 35 ALA B N 1
ATOM 1079 C CA . ALA B 1 35 ? 5.168 -9 -11.75 1 98.88 35 ALA B CA 1
ATOM 1080 C C . ALA B 1 35 ? 4.742 -10.312 -12.391 1 98.88 35 ALA B C 1
ATOM 1082 O O . ALA B 1 35 ? 5.535 -11.258 -12.477 1 98.88 35 ALA B O 1
ATOM 1083 N N . MET B 1 36 ? 3.547 -10.359 -12.805 1 98.81 36 MET B N 1
ATOM 1084 C CA . MET B 1 36 ? 3.002 -11.578 -13.398 1 98.81 36 MET B CA 1
ATOM 1085 C C . MET B 1 36 ? 2.559 -11.328 -14.836 1 98.81 36 MET B C 1
ATOM 1087 O O . MET B 1 36 ? 1.837 -10.367 -15.109 1 98.81 36 MET B O 1
ATOM 1091 N N . ASP B 1 37 ? 2.959 -12.156 -15.727 1 98.88 37 ASP B N 1
ATOM 1092 C CA . ASP B 1 37 ? 2.43 -12.086 -17.094 1 98.88 37 ASP B CA 1
ATOM 1093 C C . ASP B 1 37 ? 0.956 -12.484 -17.125 1 98.88 37 ASP B C 1
ATOM 1095 O O . ASP B 1 37 ? 0.464 -13.148 -16.203 1 98.88 37 ASP B O 1
ATOM 1099 N N . LYS B 1 38 ? 0.302 -11.977 -18.156 1 98.69 38 LYS B N 1
ATOM 1100 C CA . LYS B 1 38 ? -1.105 -12.312 -18.344 1 98.69 38 LYS B CA 1
ATOM 1101 C C . LYS B 1 38 ? -1.314 -13.828 -18.312 1 98.69 38 LYS B C 1
ATOM 1103 O O . LYS B 1 38 ? -0.599 -14.57 -18.984 1 98.69 38 LYS B O 1
ATOM 1108 N N . GLY B 1 39 ? -2.229 -14.203 -17.516 1 98.38 39 GLY B N 1
ATOM 1109 C CA . GLY B 1 39 ? -2.609 -15.602 -17.5 1 98.38 39 GLY B CA 1
ATOM 1110 C C . GLY B 1 39 ? -1.897 -16.406 -16.422 1 98.38 39 GLY B C 1
ATOM 1111 O O . GLY B 1 39 ? -2.312 -17.516 -16.078 1 98.38 39 GLY B O 1
ATOM 1112 N N . GLU B 1 40 ? -0.754 -15.977 -15.891 1 98.56 40 GLU B N 1
ATOM 1113 C CA . GLU B 1 40 ? -0.046 -16.672 -14.82 1 98.56 40 GLU B CA 1
ATOM 1114 C C . GLU B 1 40 ? -0.894 -16.75 -13.555 1 98.56 40 GLU B C 1
ATOM 1116 O O . GLU B 1 40 ? -1.729 -15.875 -13.312 1 98.56 40 GLU B O 1
ATOM 1121 N N . THR B 1 41 ? -0.665 -17.828 -12.805 1 97.75 41 THR B N 1
ATOM 1122 C CA . THR B 1 41 ? -1.479 -18.078 -11.625 1 97.75 41 THR B CA 1
ATOM 1123 C C . THR B 1 41 ? -0.611 -18.531 -10.453 1 97.75 41 THR B C 1
ATOM 1125 O O . THR B 1 41 ? 0.404 -19.203 -10.656 1 97.75 41 THR B O 1
ATOM 1128 N N . ILE B 1 42 ? -0.905 -18.109 -9.305 1 97.19 42 ILE B N 1
ATOM 1129 C CA . ILE B 1 42 ? -0.425 -18.672 -8.047 1 97.19 42 ILE B CA 1
ATOM 1130 C C . ILE B 1 42 ? -1.554 -19.438 -7.359 1 97.19 42 ILE B C 1
ATOM 1132 O O . ILE B 1 42 ? -2.504 -18.828 -6.855 1 97.19 42 ILE B O 1
ATOM 1136 N N . SER B 1 43 ? -1.412 -20.703 -7.25 1 92.19 43 SER B N 1
ATOM 1137 C CA . SER B 1 43 ? -2.521 -21.531 -6.797 1 92.19 43 SER B CA 1
ATOM 1138 C C . SER B 1 43 ? -2.361 -21.922 -5.328 1 92.19 43 SER B C 1
ATOM 1140 O O . SER B 1 43 ? -1.241 -22.094 -4.844 1 92.19 43 SER B O 1
ATOM 1142 N N . GLN B 1 44 ? -3.449 -21.953 -4.578 1 86.44 44 GLN B N 1
ATOM 1143 C CA . GLN B 1 44 ? -3.586 -22.5 -3.232 1 86.44 44 GLN B CA 1
ATOM 1144 C C . GLN B 1 44 ? -2.619 -21.828 -2.264 1 86.44 44 GLN B C 1
ATOM 1146 O O . GLN B 1 44 ? -1.872 -22.5 -1.553 1 86.44 44 GLN B O 1
ATOM 1151 N N . GLU B 1 45 ? -2.654 -20.531 -2.146 1 90 45 GLU B N 1
ATOM 1152 C CA . GLU B 1 45 ? -1.826 -19.766 -1.21 1 90 45 GLU B CA 1
ATOM 1153 C C . GLU B 1 45 ? -2.506 -19.656 0.151 1 90 45 GLU B C 1
ATOM 1155 O O . GLU B 1 45 ? -3.732 -19.562 0.233 1 90 45 GLU B O 1
ATOM 1160 N N . SER B 1 46 ? -1.73 -19.797 1.161 1 92.38 46 SER B N 1
ATOM 1161 C CA . SER B 1 46 ? -2.148 -19.453 2.518 1 92.38 46 SER B CA 1
ATOM 1162 C C . SER B 1 46 ? -0.975 -18.938 3.344 1 92.38 46 SER B C 1
ATOM 1164 O O . SER B 1 46 ? 0.185 -19.141 2.977 1 92.38 46 SER B O 1
ATOM 1166 N N . SER B 1 47 ? -1.274 -18.203 4.305 1 95.38 47 SER B N 1
ATOM 1167 C CA . SER B 1 47 ? -0.268 -17.625 5.199 1 95.38 47 SER B CA 1
ATOM 1168 C C . SER B 1 47 ? -0.763 -17.594 6.641 1 95.38 47 SER B C 1
ATOM 1170 O O . SER B 1 47 ? -1.948 -17.375 6.891 1 95.38 47 SER B O 1
ATOM 1172 N N . PRO B 1 48 ? 0.169 -17.969 7.594 1 96.44 48 PRO B N 1
ATOM 1173 C CA . PRO B 1 48 ? -0.229 -17.797 8.992 1 96.44 48 PRO B CA 1
ATOM 1174 C C . PRO B 1 48 ? -0.567 -16.359 9.344 1 96.44 48 PRO B C 1
ATOM 1176 O O . PRO B 1 48 ? -1.158 -16.094 10.398 1 96.44 48 PRO B O 1
ATOM 1179 N N . GLN B 1 49 ? -0.214 -15.383 8.547 1 96.88 49 GLN B N 1
ATOM 1180 C CA . GLN B 1 49 ? -0.508 -13.969 8.75 1 96.88 49 GLN B CA 1
ATOM 1181 C C . GLN B 1 49 ? -1.582 -13.484 7.785 1 96.88 49 GLN B C 1
ATOM 1183 O O . GLN B 1 49 ? -1.802 -14.094 6.738 1 96.88 49 GLN B O 1
ATOM 1188 N N . THR B 1 50 ? -2.23 -12.43 8.164 1 96.88 50 THR B N 1
ATOM 1189 C CA . THR B 1 50 ? -3.104 -11.727 7.23 1 96.88 50 THR B CA 1
ATOM 1190 C C . THR B 1 50 ? -2.295 -11.117 6.086 1 96.88 50 THR B C 1
ATOM 1192 O O . THR B 1 50 ? -1.219 -10.562 6.309 1 96.88 50 THR B O 1
ATOM 1195 N N . ARG B 1 51 ? -2.807 -11.297 4.91 1 97.44 51 ARG B N 1
ATOM 1196 C CA . ARG B 1 51 ? -2.158 -10.695 3.75 1 97.44 51 ARG B CA 1
ATOM 1197 C C . ARG B 1 51 ? -2.945 -9.484 3.252 1 97.44 51 ARG B C 1
ATOM 1199 O O . ARG B 1 51 ? -4.176 -9.523 3.191 1 97.44 51 ARG B O 1
ATOM 1206 N N . LEU B 1 52 ? -2.271 -8.422 3.018 1 98.25 52 LEU B N 1
ATOM 1207 C CA . LEU B 1 52 ? -2.824 -7.258 2.334 1 98.25 52 LEU B CA 1
ATOM 1208 C C . LEU B 1 52 ? -2.283 -7.156 0.911 1 98.25 52 LEU B C 1
ATOM 1210 O O . LEU B 1 52 ? -1.069 -7.078 0.708 1 98.25 52 LEU B O 1
ATOM 1214 N N . LEU B 1 53 ? -3.172 -7.227 -0.06 1 98.5 53 LEU B N 1
ATOM 1215 C CA . LEU B 1 53 ? -2.811 -7.164 -1.472 1 98.5 53 LEU B CA 1
ATOM 1216 C C . LEU B 1 53 ? -3.199 -5.82 -2.074 1 98.5 53 LEU B C 1
ATOM 1218 O O . LEU B 1 53 ? -4.273 -5.289 -1.778 1 98.5 53 LEU B O 1
ATOM 1222 N N . GLN B 1 54 ? -2.322 -5.266 -2.891 1 98.81 54 GLN B N 1
ATOM 1223 C CA . GLN B 1 54 ? -2.604 -4.047 -3.643 1 98.81 54 GLN B CA 1
ATOM 1224 C C . GLN B 1 54 ? -2.086 -4.152 -5.074 1 98.81 54 GLN B C 1
ATOM 1226 O O . GLN B 1 54 ? -0.888 -4.34 -5.293 1 98.81 54 GLN B O 1
ATOM 1231 N N . VAL B 1 55 ? -2.984 -3.982 -6.027 1 98.81 55 VAL B N 1
ATOM 1232 C CA . VAL B 1 55 ? -2.555 -3.953 -7.418 1 98.81 55 VAL B CA 1
ATOM 1233 C C . VAL B 1 55 ? -2 -2.57 -7.762 1 98.81 55 VAL B C 1
ATOM 1235 O O . VAL B 1 55 ? -2.602 -1.551 -7.414 1 98.81 55 VAL B O 1
ATOM 1238 N N . LEU B 1 56 ? -0.808 -2.531 -8.375 1 98.5 56 LEU B N 1
ATOM 1239 C CA . LEU B 1 56 ? -0.205 -1.278 -8.812 1 98.5 56 LEU B CA 1
ATOM 1240 C C . LEU B 1 56 ? -0.507 -1.019 -10.289 1 98.5 56 LEU B C 1
ATOM 1242 O O . LEU B 1 56 ? -0.723 0.127 -10.688 1 98.5 56 LEU B O 1
ATOM 1246 N N . GLU B 1 57 ? -0.468 -2.051 -11.039 1 97.94 57 GLU B N 1
ATOM 1247 C CA . GLU B 1 57 ? -0.731 -2.041 -12.477 1 97.94 57 GLU B CA 1
ATOM 1248 C C . GLU B 1 57 ? -1.334 -3.365 -12.938 1 97.94 57 GLU B C 1
ATOM 1250 O O . GLU B 1 57 ? -0.961 -4.43 -12.438 1 97.94 57 GLU B O 1
ATOM 1255 N N . GLY B 1 58 ? -2.277 -3.242 -13.961 1 98.44 58 GLY B N 1
ATOM 1256 C CA . GLY B 1 58 ? -2.906 -4.441 -14.484 1 98.44 58 GLY B CA 1
ATOM 1257 C C . GLY B 1 58 ? -4.164 -4.832 -13.734 1 98.44 58 GLY B C 1
ATOM 1258 O O . GLY B 1 58 ? -4.949 -3.969 -13.328 1 98.44 58 GLY B O 1
ATOM 1259 N N . GLN B 1 59 ? -4.438 -6.086 -13.672 1 98.69 59 GLN B N 1
ATOM 1260 C CA . GLN B 1 59 ? -5.648 -6.609 -13.055 1 98.69 59 GLN B CA 1
ATOM 1261 C C . GLN B 1 59 ? -5.438 -8.039 -12.555 1 98.69 59 GLN B C 1
ATOM 1263 O O . GLN B 1 59 ? -4.949 -8.891 -13.297 1 98.69 59 GLN B O 1
ATOM 1268 N N . LEU B 1 60 ? -5.844 -8.273 -11.312 1 98.5 60 LEU B N 1
ATOM 1269 C CA . LEU B 1 60 ? -5.789 -9.602 -10.711 1 98.5 60 LEU B CA 1
ATOM 1270 C C . LEU B 1 60 ? -7.191 -10.141 -10.445 1 98.5 60 LEU B C 1
ATOM 1272 O O . LEU B 1 60 ? -8.125 -9.359 -10.227 1 98.5 60 LEU B O 1
ATOM 1276 N N . GLU B 1 61 ? -7.281 -11.383 -10.477 1 98.12 61 GLU B N 1
ATOM 1277 C CA . GLU B 1 61 ? -8.406 -12.094 -9.875 1 98.12 61 GLU B CA 1
ATOM 1278 C C . GLU B 1 61 ? -7.953 -12.906 -8.664 1 98.12 61 GLU B C 1
ATOM 1280 O O . GLU B 1 61 ? -7.008 -13.695 -8.75 1 98.12 61 GLU B O 1
ATOM 1285 N N . ILE B 1 62 ? -8.648 -12.703 -7.543 1 97.62 62 ILE B N 1
ATOM 1286 C CA . ILE B 1 62 ? -8.383 -13.461 -6.324 1 97.62 62 ILE B CA 1
ATOM 1287 C C . ILE B 1 62 ? -9.547 -14.398 -6.035 1 97.62 62 ILE B C 1
ATOM 1289 O O . ILE B 1 62 ? -10.68 -13.953 -5.836 1 97.62 62 ILE B O 1
ATOM 1293 N N . SER B 1 63 ? -9.227 -15.617 -6.043 1 95.88 63 SER B N 1
ATOM 1294 C CA . SER B 1 63 ? -10.234 -16.625 -5.723 1 95.88 63 SER B CA 1
ATOM 1295 C C . SER B 1 63 ? -10.07 -17.141 -4.297 1 95.88 63 SER B C 1
ATOM 1297 O O . SER B 1 63 ? -8.984 -17.578 -3.91 1 95.88 63 SER B O 1
ATOM 1299 N N . LEU B 1 64 ? -11.172 -17.031 -3.58 1 90.5 64 LEU B N 1
ATOM 1300 C CA . LEU B 1 64 ? -11.164 -17.5 -2.199 1 90.5 64 LEU B CA 1
ATOM 1301 C C . LEU B 1 64 ? -11.789 -18.891 -2.096 1 90.5 64 LEU B C 1
ATOM 1303 O O . LEU B 1 64 ? -12.492 -19.328 -3.008 1 90.5 64 LEU B O 1
ATOM 1307 N N . ALA B 1 65 ? -11.516 -19.609 -1.035 1 82.88 65 ALA B N 1
ATOM 1308 C CA . ALA B 1 65 ? -11.898 -21.016 -0.877 1 82.88 65 ALA B CA 1
ATOM 1309 C C . ALA B 1 65 ? -13.414 -21.156 -0.831 1 82.88 65 ALA B C 1
ATOM 1311 O O . ALA B 1 65 ? -13.953 -22.234 -1.118 1 82.88 65 ALA B O 1
ATOM 1312 N N . ASP B 1 66 ? -14.094 -20.125 -0.44 1 82.69 66 ASP B N 1
ATOM 1313 C CA . ASP B 1 66 ? -15.555 -20.219 -0.388 1 82.69 66 ASP B CA 1
ATOM 1314 C C . ASP B 1 66 ? -16.156 -20.078 -1.779 1 82.69 66 ASP B C 1
ATOM 1316 O O . ASP B 1 66 ? -17.391 -20.078 -1.93 1 82.69 66 ASP B O 1
ATOM 1320 N N . GLY B 1 67 ? -15.32 -19.938 -2.744 1 84.5 67 GLY B N 1
ATOM 1321 C CA . GLY B 1 67 ? -15.789 -19.844 -4.117 1 84.5 67 GLY B CA 1
ATOM 1322 C C . GLY B 1 67 ? -15.938 -18.406 -4.598 1 84.5 67 GLY B C 1
ATOM 1323 O O . GLY B 1 67 ? -16.266 -18.172 -5.762 1 84.5 67 GLY B O 1
ATOM 1324 N N . VAL B 1 68 ? -15.758 -17.484 -3.721 1 90.12 68 VAL B N 1
ATOM 1325 C CA . VAL B 1 68 ? -15.875 -16.078 -4.082 1 90.12 68 VAL B CA 1
ATOM 1326 C C . VAL B 1 68 ? -14.648 -15.641 -4.871 1 90.12 68 VAL B C 1
ATOM 1328 O O . VAL B 1 68 ? -13.516 -15.961 -4.496 1 90.12 68 VAL B O 1
ATOM 1331 N N . VAL B 1 69 ? -14.891 -14.977 -6.035 1 94.5 69 VAL B N 1
ATOM 1332 C CA . VAL B 1 69 ? -13.805 -14.445 -6.852 1 94.5 69 VAL B CA 1
ATOM 1333 C C . VAL B 1 69 ? -13.867 -12.922 -6.859 1 94.5 69 VAL B C 1
ATOM 1335 O O . VAL B 1 69 ? -14.906 -12.336 -7.152 1 94.5 69 VAL B O 1
ATOM 1338 N N . GLN B 1 70 ? -12.805 -12.336 -6.523 1 95.5 70 GLN B N 1
ATOM 1339 C CA . GLN B 1 70 ? -12.719 -10.875 -6.512 1 95.5 70 GLN B CA 1
ATOM 1340 C C . GLN B 1 70 ? -11.734 -10.375 -7.562 1 95.5 70 GLN B C 1
ATOM 1342 O O . GLN B 1 70 ? -10.625 -10.906 -7.688 1 95.5 70 GLN B O 1
ATOM 1347 N N . SER B 1 71 ? -12.203 -9.438 -8.367 1 97.44 71 SER B N 1
ATOM 1348 C CA . SER B 1 71 ? -11.305 -8.75 -9.289 1 97.44 71 SER B CA 1
ATOM 1349 C C . SER B 1 71 ? -10.656 -7.543 -8.617 1 97.44 71 SER B C 1
ATOM 1351 O O . SER B 1 71 ? -11.336 -6.746 -7.965 1 97.44 71 SER B O 1
ATOM 1353 N N . LEU B 1 72 ? -9.367 -7.387 -8.727 1 98.06 72 LEU B N 1
ATOM 1354 C CA . LEU B 1 72 ? -8.633 -6.289 -8.109 1 98.06 72 LEU B CA 1
ATOM 1355 C C . LEU B 1 72 ? -7.961 -5.422 -9.172 1 98.06 72 LEU B C 1
ATOM 1357 O O . LEU B 1 72 ? -7.152 -5.914 -9.953 1 98.06 72 LEU B O 1
ATOM 1361 N N . LEU B 1 73 ? -8.305 -4.145 -9.188 1 98.06 73 LEU B N 1
ATOM 1362 C CA . LEU B 1 73 ? -7.762 -3.154 -10.109 1 98.06 73 LEU B CA 1
ATOM 1363 C C . LEU B 1 73 ? -6.715 -2.285 -9.422 1 98.06 73 LEU B C 1
ATOM 1365 O O . LEU B 1 73 ? -6.5 -2.41 -8.211 1 98.06 73 LEU B O 1
ATOM 1369 N N . PRO B 1 74 ? -6.004 -1.475 -10.258 1 98.06 74 PRO B N 1
ATOM 1370 C CA . PRO B 1 74 ? -4.938 -0.667 -9.664 1 98.06 74 PRO B CA 1
A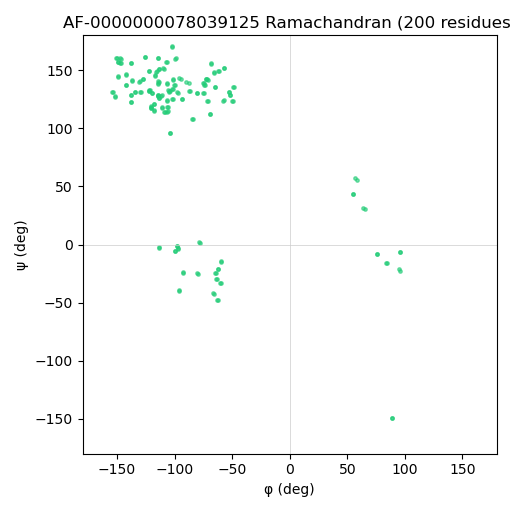TOM 1371 C C . PRO B 1 74 ? -5.418 0.163 -8.477 1 98.06 74 PRO B C 1
ATOM 1373 O O . PRO B 1 74 ? -6.492 0.772 -8.531 1 98.06 74 PRO B O 1
ATOM 1376 N N . ASN B 1 75 ? -4.672 0.093 -7.41 1 97.94 75 ASN B N 1
ATOM 1377 C CA . ASN B 1 75 ? -4.836 0.837 -6.168 1 97.94 75 ASN B CA 1
ATOM 1378 C C . ASN B 1 75 ? -5.848 0.166 -5.242 1 97.94 75 ASN B C 1
ATOM 1380 O O . ASN B 1 75 ? -5.949 0.517 -4.066 1 97.94 75 ASN B O 1
ATOM 1384 N N . GLU B 1 76 ? -6.617 -0.703 -5.762 1 98.38 76 GLU B N 1
ATOM 1385 C CA . GLU B 1 76 ? -7.559 -1.384 -4.875 1 98.38 76 GLU B CA 1
ATOM 1386 C C . GLU B 1 76 ? -6.824 -2.26 -3.863 1 98.38 76 GLU B C 1
ATOM 1388 O O . GLU B 1 76 ? -5.754 -2.795 -4.16 1 98.38 76 GLU B O 1
ATOM 1393 N N . LEU B 1 77 ? -7.402 -2.395 -2.666 1 98.62 77 LEU B N 1
ATOM 1394 C CA . LEU B 1 77 ? -6.863 -3.17 -1.553 1 98.62 77 LEU B CA 1
ATOM 1395 C C . LEU B 1 77 ? -7.762 -4.359 -1.234 1 98.62 77 LEU B C 1
ATOM 1397 O O . LEU B 1 77 ? -8.992 -4.246 -1.269 1 98.62 77 LEU B O 1
ATOM 1401 N N . LEU B 1 78 ? -7.148 -5.453 -0.97 1 97.94 78 LEU B N 1
ATOM 1402 C CA . LEU B 1 78 ? -7.84 -6.652 -0.511 1 97.94 78 LEU B CA 1
ATOM 1403 C C . LEU B 1 78 ? -7.062 -7.336 0.606 1 97.94 78 LEU B C 1
ATOM 1405 O O . LEU B 1 78 ? -5.852 -7.539 0.491 1 97.94 78 LEU B O 1
ATOM 1409 N N . SER B 1 79 ? -7.742 -7.617 1.711 1 97.19 79 SER B N 1
ATOM 1410 C CA . SER B 1 79 ? -7.109 -8.406 2.764 1 97.19 79 SER B CA 1
ATOM 1411 C C . SER B 1 79 ? -7.586 -9.852 2.729 1 97.19 79 SER B C 1
ATOM 1413 O O . SER B 1 79 ? -8.766 -10.125 2.477 1 97.19 79 SER B O 1
ATOM 1415 N N . VAL B 1 80 ? -6.707 -10.711 2.818 1 95.94 80 VAL B N 1
ATOM 1416 C CA . VAL B 1 80 ? -6.984 -12.141 2.961 1 95.94 80 VAL B CA 1
ATOM 1417 C C . VAL B 1 80 ? -6.637 -12.594 4.375 1 95.94 80 VAL B C 1
ATOM 1419 O O . VAL B 1 80 ? -5.473 -12.57 4.777 1 95.94 80 VAL B O 1
ATOM 1422 N N . PRO B 1 81 ? -7.668 -13.008 5.176 1 95.06 81 PRO B N 1
ATOM 1423 C CA . PRO B 1 81 ? -7.414 -13.398 6.562 1 95.06 81 PRO B CA 1
ATOM 1424 C C . PRO B 1 81 ? -6.391 -14.523 6.68 1 95.06 81 PRO B C 1
ATOM 1426 O O . PRO B 1 81 ? -6.258 -15.344 5.766 1 95.06 81 PRO B O 1
ATOM 1429 N N . ALA B 1 82 ? -5.691 -14.523 7.852 1 95.88 82 ALA B N 1
ATOM 1430 C CA . ALA B 1 82 ? -4.742 -15.594 8.148 1 95.88 82 ALA B CA 1
ATOM 1431 C C . ALA B 1 82 ? -5.375 -16.953 7.922 1 95.88 82 ALA B C 1
ATOM 1433 O O . ALA B 1 82 ? -6.535 -17.188 8.266 1 95.88 82 ALA B O 1
ATOM 1434 N N . LEU B 1 83 ? -4.574 -17.844 7.25 1 94.44 83 LEU B N 1
ATOM 1435 C CA . LEU B 1 83 ? -4.863 -19.25 7.051 1 94.44 83 LEU B CA 1
ATOM 1436 C C . LEU B 1 83 ? -5.934 -19.438 5.98 1 94.44 83 LEU B C 1
ATOM 1438 O O . LEU B 1 83 ? -6.234 -20.578 5.59 1 94.44 83 LEU B O 1
ATOM 1442 N N . GLN B 1 84 ? -6.555 -18.359 5.527 1 93.88 84 GLN B N 1
ATOM 1443 C CA . GLN B 1 84 ? -7.523 -18.516 4.445 1 93.88 84 GLN B CA 1
ATOM 1444 C C . GLN B 1 84 ? -6.828 -18.828 3.123 1 93.88 84 GLN B C 1
ATOM 1446 O O . GLN B 1 84 ? -6.023 -18.031 2.631 1 93.88 84 GLN B O 1
ATOM 1451 N N . VAL B 1 85 ? -7.281 -19.969 2.596 1 94.44 85 VAL B N 1
ATOM 1452 C CA . VAL B 1 85 ? -6.703 -20.391 1.323 1 94.44 85 VAL B CA 1
ATOM 1453 C C . VAL B 1 85 ? -7.246 -19.516 0.196 1 94.44 85 VAL B C 1
ATOM 1455 O O . VAL B 1 85 ? -8.438 -19.203 0.162 1 94.44 85 VAL B O 1
ATOM 1458 N N . HIS B 1 86 ? -6.359 -19.094 -0.734 1 96 86 HIS B N 1
ATOM 1459 C CA . HIS B 1 86 ? -6.777 -18.281 -1.872 1 96 86 HIS B CA 1
ATOM 1460 C C . HIS B 1 86 ? -5.883 -18.531 -3.082 1 96 86 HIS B C 1
ATOM 1462 O O . HIS B 1 86 ? -4.809 -19.125 -2.955 1 96 86 HIS B O 1
ATOM 1468 N N . ALA B 1 87 ? -6.367 -18.188 -4.238 1 97 87 ALA B N 1
ATOM 1469 C CA . ALA B 1 87 ? -5.609 -18.234 -5.484 1 97 87 ALA B CA 1
ATOM 1470 C C . ALA B 1 87 ? -5.559 -16.859 -6.145 1 97 87 ALA B C 1
ATOM 1472 O O . ALA B 1 87 ? -6.484 -16.062 -5.996 1 97 87 ALA B O 1
ATOM 1473 N N . ILE B 1 88 ? -4.449 -16.609 -6.867 1 98 88 ILE B N 1
ATOM 1474 C CA . ILE B 1 88 ? -4.27 -15.344 -7.582 1 98 88 ILE B CA 1
ATOM 1475 C C . ILE B 1 88 ? -4.047 -15.625 -9.07 1 98 88 ILE B C 1
ATOM 1477 O O . ILE B 1 88 ? -3.221 -16.453 -9.43 1 98 88 ILE B O 1
ATOM 1481 N N . LYS B 1 89 ? -4.754 -14.914 -9.898 1 98.31 89 LYS B N 1
ATOM 1482 C CA . LYS B 1 89 ? -4.582 -15.008 -11.344 1 98.31 89 LYS B CA 1
ATOM 1483 C C . LYS B 1 89 ? -4.418 -13.633 -11.977 1 98.31 89 LYS B C 1
ATOM 1485 O O . LYS B 1 89 ? -5.203 -12.719 -11.703 1 98.31 89 LYS B O 1
ATOM 1490 N N . ALA B 1 90 ? -3.379 -13.523 -12.82 1 98.75 90 ALA B N 1
ATOM 1491 C CA . ALA B 1 90 ? -3.225 -12.289 -13.586 1 98.75 90 ALA B CA 1
ATOM 1492 C C . ALA B 1 90 ? -4.07 -12.32 -14.852 1 98.75 90 ALA B C 1
ATOM 1494 O O . ALA B 1 90 ? -3.701 -12.969 -15.836 1 98.75 90 ALA B O 1
ATOM 1495 N N . VAL B 1 91 ? -5.082 -11.547 -14.82 1 98.25 91 VAL B N 1
ATOM 1496 C CA . VAL B 1 91 ? -5.945 -11.5 -16 1 98.25 91 VAL B CA 1
ATOM 1497 C C . VAL B 1 91 ? -5.324 -10.602 -17.062 1 98.25 91 VAL B C 1
ATOM 1499 O O . VAL B 1 91 ? -5.625 -10.727 -18.25 1 98.25 91 VAL B O 1
ATOM 1502 N N . GLU B 1 92 ? -4.504 -9.664 -16.656 1 98.56 92 GLU B N 1
ATOM 1503 C CA . GLU B 1 92 ? -3.551 -8.867 -17.422 1 98.56 92 GLU B CA 1
ATOM 1504 C C . GLU B 1 92 ? -2.148 -8.961 -16.828 1 98.56 92 GLU B C 1
ATOM 1506 O O . GLU B 1 92 ? -1.971 -9.453 -15.711 1 98.56 92 GLU B O 1
ATOM 1511 N N . LYS B 1 93 ? -1.171 -8.57 -17.75 1 98.56 93 LYS B N 1
ATOM 1512 C CA . LYS B 1 93 ? 0.108 -8.352 -17.078 1 98.56 93 LYS B CA 1
ATOM 1513 C C . LYS B 1 93 ? -0.059 -7.449 -15.859 1 98.56 93 LYS B C 1
ATOM 1515 O O . LYS B 1 93 ? -0.583 -6.336 -15.969 1 98.56 93 LYS B O 1
ATOM 1520 N N . THR B 1 94 ? 0.362 -7.961 -14.664 1 98.81 94 THR B N 1
ATOM 1521 C CA . THR B 1 94 ? 0.001 -7.262 -13.438 1 98.81 94 THR B CA 1
ATOM 1522 C C . THR B 1 94 ? 1.207 -7.133 -12.516 1 98.81 94 THR B C 1
ATOM 1524 O O . THR B 1 94 ? 1.969 -8.086 -12.344 1 98.81 94 THR B O 1
ATOM 1527 N N . LYS B 1 95 ? 1.477 -5.98 -12.008 1 98.81 95 LYS B N 1
ATOM 1528 C CA . LYS B 1 95 ? 2.354 -5.766 -10.859 1 98.81 95 LYS B CA 1
ATOM 1529 C C . LYS B 1 95 ? 1.548 -5.457 -9.602 1 98.81 95 LYS B C 1
ATOM 1531 O O . LYS B 1 95 ? 0.616 -4.648 -9.633 1 98.81 95 LYS B O 1
ATOM 1536 N N . PHE B 1 96 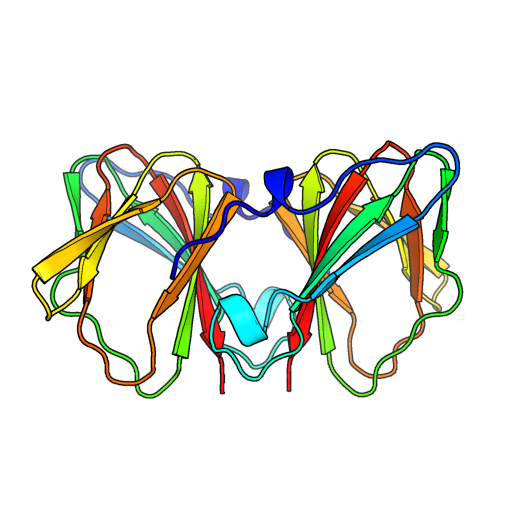? 1.877 -6.16 -8.438 1 98.81 96 PHE B N 1
ATOM 1537 C CA . PHE B 1 96 ? 1.118 -5.938 -7.211 1 98.81 96 PHE B CA 1
ATOM 1538 C C . PHE B 1 96 ? 1.996 -6.152 -5.984 1 98.81 96 PHE B C 1
ATOM 1540 O O . PHE B 1 96 ? 3.055 -6.781 -6.074 1 98.81 96 PHE B O 1
ATOM 1547 N N . LEU B 1 97 ? 1.581 -5.539 -4.914 1 98.88 97 LEU B N 1
ATOM 1548 C CA . LEU B 1 97 ? 2.24 -5.672 -3.621 1 98.88 97 LEU B CA 1
ATOM 1549 C C . LEU B 1 97 ? 1.495 -6.664 -2.73 1 98.88 97 LEU B C 1
ATOM 1551 O O . LEU B 1 97 ? 0.262 -6.672 -2.703 1 98.88 97 LEU B O 1
ATOM 1555 N N . GLN B 1 98 ? 2.215 -7.48 -2.07 1 98.56 98 GLN B N 1
ATOM 1556 C CA . GLN B 1 98 ? 1.706 -8.344 -1.014 1 98.56 98 GLN B CA 1
ATOM 1557 C C . GLN B 1 98 ? 2.402 -8.062 0.314 1 98.56 98 GLN B C 1
ATOM 1559 O O . GLN B 1 98 ? 3.627 -8.164 0.415 1 98.56 98 GLN B O 1
ATOM 1564 N N . LEU B 1 99 ? 1.681 -7.648 1.264 1 98.62 99 LEU B N 1
ATOM 1565 C CA . LEU B 1 99 ? 2.184 -7.32 2.594 1 98.62 99 LEU B CA 1
ATOM 1566 C C . LEU B 1 99 ? 1.624 -8.281 3.637 1 98.62 99 LEU B C 1
ATOM 1568 O O . LEU B 1 99 ? 0.411 -8.5 3.701 1 98.62 99 LEU B O 1
ATOM 1572 N N . GLU B 1 100 ? 2.508 -8.898 4.449 1 97.69 100 GLU B N 1
ATOM 1573 C CA . GLU B 1 100 ? 2.064 -9.773 5.531 1 97.69 100 GLU B CA 1
ATOM 1574 C C . GLU B 1 100 ? 1.949 -9.016 6.848 1 97.69 100 GLU B C 1
ATOM 1576 O O . GLU B 1 100 ? 2.914 -8.391 7.297 1 97.69 100 GLU B O 1
ATOM 1581 N N . LEU B 1 101 ? 0.774 -9.117 7.418 1 96.25 101 LEU B N 1
ATOM 1582 C CA . LEU B 1 101 ? 0.471 -8.336 8.609 1 96.25 101 LEU B CA 1
ATOM 1583 C C . LEU B 1 101 ? 0.262 -9.25 9.82 1 96.25 101 LEU B C 1
ATOM 1585 O O . LEU B 1 101 ? -0.187 -10.383 9.672 1 96.25 101 LEU B O 1
ATOM 1589 N N . ASP B 1 102 ? 0.746 -8.867 11.062 1 82.69 102 ASP B N 1
ATOM 1590 C CA . ASP B 1 102 ? 0.657 -9.641 12.297 1 82.69 102 ASP B CA 1
ATOM 1591 C C . ASP B 1 102 ? -0.776 -9.672 12.828 1 82.69 102 ASP B C 1
ATOM 1593 O O . ASP B 1 102 ? -1.547 -8.734 12.594 1 82.69 102 ASP B O 1
#